Protein AF-A2ZED2-F1 (afdb_monomer)

Nearest PDB structures (foldseek):
  8wed-assembly2_E  TM=9.348E-01  e=1.170E-14  Arabidopsis thaliana
  7ogz-assembly2_DDD  TM=9.127E-01  e=2.670E-11  Arabidopsis thaliana
  5xkj-assembly2_B  TM=9.583E-01  e=1.597E-10  Arabidopsis thaliana
  5gr9-assembly1_B  TM=5.511E-01  e=3.562E-11  Arabidopsis thaliana
  7odv-assembly1_AAA  TM=4.996E-01  e=1.268E-10  Arabidopsis thaliana

Structure (mmCIF, N/CA/C/O backbone):
data_AF-A2ZED2-F1
#
_entry.id   AF-A2ZED2-F1
#
loop_
_atom_site.group_PDB
_atom_site.id
_atom_site.type_symbol
_atom_site.label_atom_id
_atom_site.label_alt_id
_atom_site.label_comp_id
_atom_site.label_asym_id
_atom_site.label_entity_id
_atom_site.label_seq_id
_atom_site.pdbx_PDB_ins_code
_atom_site.Cartn_x
_atom_site.Cartn_y
_atom_site.Cartn_z
_atom_site.occupancy
_atom_site.B_iso_or_equiv
_atom_site.auth_seq_id
_atom_site.auth_comp_id
_atom_site.auth_asym_id
_atom_site.auth_atom_id
_atom_site.pdbx_PDB_model_num
ATOM 1 N N . MET A 1 1 ? -34.811 -1.053 4.653 1.00 33.69 1 MET A N 1
ATOM 2 C CA . MET A 1 1 ? -33.973 -1.548 3.542 1.00 33.69 1 MET A CA 1
ATOM 3 C C . MET A 1 1 ? -32.536 -1.244 3.916 1.00 33.69 1 MET A C 1
ATOM 5 O O . MET A 1 1 ? -32.144 -0.084 3.921 1.00 33.69 1 MET A O 1
ATOM 9 N N . GLU A 1 2 ? -31.834 -2.260 4.407 1.00 35.09 2 GLU A N 1
ATOM 10 C CA . GLU A 1 2 ? -30.485 -2.168 4.969 1.00 35.09 2 GLU A CA 1
ATOM 11 C C . GLU A 1 2 ? -29.471 -1.911 3.853 1.00 35.09 2 GLU A C 1
ATOM 13 O O . GLU A 1 2 ? -29.295 -2.730 2.955 1.00 35.09 2 GLU A O 1
ATOM 18 N N . TYR A 1 3 ? -28.806 -0.756 3.886 1.00 37.03 3 TYR A N 1
ATOM 19 C CA . TYR A 1 3 ? -27.626 -0.537 3.058 1.00 37.03 3 TYR A CA 1
ATOM 20 C C . TYR A 1 3 ? -26.530 -1.493 3.530 1.00 37.03 3 TYR A C 1
ATOM 22 O O . TYR A 1 3 ? -26.221 -1.527 4.721 1.00 37.03 3 TYR A O 1
ATOM 30 N N . HIS A 1 4 ? -25.930 -2.239 2.601 1.00 41.72 4 HIS A N 1
ATOM 31 C CA . HIS A 1 4 ? -24.721 -3.035 2.807 1.00 41.72 4 HIS A CA 1
ATOM 32 C C . HIS A 1 4 ? -23.567 -2.153 3.309 1.00 41.72 4 HIS A C 1
ATOM 34 O O . HIS A 1 4 ? -22.702 -1.730 2.546 1.00 41.72 4 HIS A O 1
ATOM 40 N N . ASN A 1 5 ? -23.547 -1.857 4.605 1.00 47.41 5 ASN A N 1
ATOM 41 C CA . ASN A 1 5 ? -22.417 -1.241 5.271 1.00 47.41 5 ASN A CA 1
ATOM 42 C C . ASN A 1 5 ? -21.521 -2.386 5.746 1.00 47.41 5 ASN A C 1
ATOM 44 O O . ASN A 1 5 ? -21.547 -2.793 6.905 1.00 47.41 5 ASN A O 1
ATOM 48 N N . THR A 1 6 ? -20.771 -2.978 4.816 1.00 59.22 6 THR A N 1
ATOM 49 C CA . THR A 1 6 ? -19.606 -3.793 5.164 1.00 59.22 6 THR A CA 1
ATOM 50 C C . THR A 1 6 ? -18.586 -2.851 5.793 1.00 59.22 6 THR A C 1
ATOM 52 O O . THR A 1 6 ? -17.751 -2.285 5.091 1.00 59.22 6 THR A O 1
ATOM 55 N N . THR A 1 7 ? -18.744 -2.606 7.095 1.00 84.06 7 THR A N 1
ATOM 56 C CA . THR A 1 7 ? -17.931 -1.691 7.899 1.00 84.06 7 THR A CA 1
ATOM 57 C C . THR A 1 7 ? -16.449 -1.924 7.623 1.00 84.06 7 THR A C 1
ATOM 59 O O . THR A 1 7 ? -16.027 -3.080 7.544 1.00 84.06 7 THR A O 1
ATOM 62 N N . ASP A 1 8 ? -15.654 -0.853 7.525 1.00 94.19 8 ASP A N 1
ATOM 63 C CA . ASP A 1 8 ? -14.194 -0.960 7.396 1.00 94.19 8 ASP A CA 1
ATOM 64 C C . ASP A 1 8 ? -13.596 -1.832 8.531 1.00 94.19 8 ASP A C 1
ATOM 66 O O . ASP A 1 8 ? -12.634 -2.554 8.301 1.00 94.19 8 ASP A O 1
ATOM 70 N N . GLU A 1 9 ? -14.246 -1.896 9.702 1.00 94.56 9 GLU A N 1
ATOM 71 C CA . GLU A 1 9 ? -13.999 -2.881 10.771 1.00 94.56 9 GLU A CA 1
ATOM 72 C C . GLU A 1 9 ? -13.925 -4.333 10.265 1.00 94.56 9 GLU A C 1
ATOM 74 O O . GLU A 1 9 ? -12.952 -5.034 10.528 1.00 94.56 9 GLU A O 1
ATOM 79 N N . ASN A 1 10 ? -14.936 -4.804 9.525 1.00 94.00 10 ASN A N 1
ATOM 80 C CA . ASN A 1 10 ? -14.978 -6.183 9.035 1.00 94.00 10 ASN A CA 1
ATOM 81 C C . ASN A 1 10 ? -13.849 -6.447 8.035 1.00 94.00 10 ASN A C 1
ATOM 83 O O . ASN A 1 10 ? -13.313 -7.551 7.989 1.00 94.00 10 ASN A O 1
ATOM 87 N N . ILE A 1 11 ? -13.479 -5.433 7.249 1.00 95.00 11 ILE A N 1
ATOM 88 C CA . ILE A 1 11 ? -12.373 -5.521 6.294 1.00 95.00 11 ILE A CA 1
ATOM 89 C C . ILE A 1 11 ? -11.042 -5.631 7.043 1.00 95.00 11 ILE A C 1
ATOM 91 O O . ILE A 1 11 ? -10.241 -6.507 6.726 1.00 95.00 11 ILE A O 1
ATOM 95 N N . LEU A 1 12 ? -10.833 -4.804 8.067 1.00 95.88 12 LEU A N 1
ATOM 96 C CA . LEU A 1 12 ? -9.649 -4.846 8.927 1.00 95.88 12 LEU A CA 1
ATOM 97 C C . LEU A 1 12 ? -9.534 -6.185 9.674 1.00 95.88 12 LEU A C 1
ATOM 99 O O . LEU A 1 12 ? -8.457 -6.777 9.723 1.00 95.88 12 LEU A O 1
ATOM 103 N N . LEU A 1 13 ? -10.641 -6.715 10.201 1.00 95.06 13 LEU A N 1
ATOM 104 C CA . LEU A 1 13 ? -10.662 -8.030 10.850 1.00 95.06 13 LEU A CA 1
ATOM 105 C C . LEU A 1 13 ? -10.403 -9.173 9.859 1.00 95.06 13 LEU A C 1
ATOM 107 O O . LEU A 1 13 ? -9.690 -10.114 10.200 1.00 95.06 13 LEU A O 1
ATOM 111 N N . ALA A 1 14 ? -10.932 -9.089 8.634 1.00 94.25 14 ALA A N 1
ATOM 112 C CA . ALA A 1 14 ? -10.639 -10.057 7.577 1.00 94.25 14 ALA A CA 1
ATOM 113 C C . ALA A 1 14 ? -9.167 -9.997 7.144 1.00 94.25 14 ALA A C 1
ATOM 115 O O . ALA A 1 14 ? -8.559 -11.039 6.918 1.00 94.25 14 ALA A O 1
ATOM 116 N N . PHE A 1 15 ? -8.589 -8.795 7.065 1.00 94.88 15 PHE A N 1
ATOM 117 C CA . PHE A 1 15 ? -7.162 -8.611 6.814 1.00 94.88 15 PHE A CA 1
ATOM 118 C C . PHE A 1 15 ? -6.320 -9.275 7.906 1.00 94.88 15 PHE A C 1
ATOM 120 O O . PHE A 1 15 ? -5.489 -10.124 7.596 1.00 94.88 15 PHE A O 1
ATOM 127 N N . LYS A 1 16 ? -6.610 -8.974 9.178 1.00 95.06 16 LYS A N 1
ATOM 128 C CA . LYS A 1 16 ? -5.964 -9.600 10.340 1.00 95.06 16 LYS A CA 1
ATOM 129 C C . LYS A 1 16 ? -6.054 -11.128 10.300 1.00 95.06 16 LYS A C 1
ATOM 131 O O . LYS A 1 16 ? -5.062 -11.801 10.553 1.00 95.06 16 LYS A O 1
ATOM 136 N N . ALA A 1 17 ? -7.225 -11.675 9.977 1.00 93.62 17 ALA A N 1
ATOM 137 C CA . ALA A 1 17 ? -7.454 -13.118 9.951 1.00 93.62 17 ALA A CA 1
ATOM 138 C C . ALA A 1 17 ? -6.661 -13.858 8.861 1.00 93.62 17 ALA A C 1
ATOM 140 O O . ALA A 1 17 ? -6.460 -15.062 8.989 1.00 93.62 17 ALA A O 1
ATOM 141 N N . GLY A 1 18 ? -6.225 -13.169 7.802 1.00 91.44 18 GLY A N 1
ATOM 142 C CA . GLY A 1 18 ? -5.414 -13.773 6.742 1.00 91.44 18 GLY A CA 1
ATOM 143 C C . GLY A 1 18 ? -3.904 -13.720 6.969 1.00 91.44 18 GLY A C 1
ATOM 144 O O . GLY A 1 18 ? -3.164 -14.275 6.161 1.00 91.44 18 GLY A O 1
ATOM 145 N N . LEU A 1 19 ? -3.442 -13.070 8.038 1.00 94.25 19 LEU A N 1
ATOM 146 C CA . LEU A 1 19 ? -2.033 -13.080 8.427 1.00 94.25 19 LEU A CA 1
ATOM 147 C C . LEU A 1 19 ? -1.705 -14.381 9.165 1.00 94.25 19 LEU A C 1
ATOM 149 O O . LEU A 1 19 ? -2.459 -14.812 10.041 1.00 94.25 19 LEU A O 1
ATOM 153 N N . SER A 1 20 ? -0.566 -14.987 8.836 1.00 91.88 20 SER A N 1
ATOM 154 C CA . SER A 1 20 ? -0.069 -16.197 9.502 1.00 91.88 20 SER A CA 1
ATOM 155 C C . SER A 1 20 ? 0.585 -15.882 10.848 1.00 91.88 20 SER A C 1
ATOM 157 O O . SER A 1 20 ? 0.474 -16.677 11.779 1.00 91.88 20 SER A O 1
ATOM 159 N N . ASN A 1 21 ? 1.205 -14.705 10.974 1.00 87.62 21 ASN A N 1
ATOM 160 C CA . ASN A 1 21 ? 1.647 -14.149 12.246 1.00 87.62 21 ASN A CA 1
ATOM 161 C C . ASN A 1 21 ? 1.014 -12.773 12.456 1.00 87.62 21 ASN A C 1
ATOM 163 O O . ASN A 1 21 ? 1.164 -11.872 11.626 1.00 87.62 21 ASN A O 1
ATOM 167 N N . GLN A 1 22 ? 0.318 -12.626 13.578 1.00 86.00 22 GLN A N 1
ATOM 168 C CA . GLN A 1 22 ? -0.274 -11.369 14.013 1.00 86.00 22 GLN A CA 1
ATOM 169 C C . GLN A 1 22 ? 0.600 -10.815 15.139 1.00 86.00 22 GLN A C 1
ATOM 171 O O . GLN A 1 22 ? 0.796 -11.494 16.142 1.00 86.00 22 GLN A O 1
ATOM 176 N N . SER A 1 23 ? 1.100 -9.586 14.997 1.00 82.19 23 SER A N 1
ATOM 177 C CA . SER A 1 23 ? 1.784 -8.906 16.103 1.00 82.19 23 SER A CA 1
ATOM 178 C C . SER A 1 23 ? 0.814 -8.533 17.218 1.00 82.19 23 SER A C 1
ATOM 180 O O . SER A 1 23 ? -0.393 -8.362 16.995 1.00 82.19 23 SER A O 1
ATOM 182 N N . ASP A 1 24 ? 1.366 -8.347 18.417 1.00 83.56 24 ASP A N 1
ATOM 183 C CA . ASP A 1 24 ? 0.668 -7.815 19.585 1.00 83.56 24 ASP A CA 1
ATOM 184 C C . ASP A 1 24 ? -0.082 -6.513 19.274 1.00 83.56 24 ASP A C 1
ATOM 186 O O . ASP A 1 24 ? -1.137 -6.261 19.862 1.00 83.56 24 ASP A O 1
ATOM 190 N N . VAL A 1 25 ? 0.372 -5.723 18.295 1.00 87.06 25 VAL A N 1
ATOM 191 C CA . VAL A 1 25 ? -0.320 -4.510 17.832 1.00 87.06 25 VAL A CA 1
ATOM 192 C C . VAL A 1 25 ? -1.762 -4.798 17.393 1.00 87.06 25 VAL A C 1
ATOM 194 O O . VAL A 1 25 ? -2.694 -4.061 17.736 1.00 87.06 25 VAL A O 1
ATOM 197 N N . LEU A 1 26 ? -1.977 -5.934 16.719 1.00 92.75 26 LEU A N 1
ATOM 198 C CA . LEU A 1 26 ? -3.278 -6.360 16.211 1.00 92.75 26 LEU A CA 1
ATOM 199 C C . LEU A 1 26 ? -4.133 -7.022 17.296 1.00 92.75 26 LEU A C 1
ATOM 201 O O . LEU A 1 26 ? -5.327 -7.235 17.078 1.00 92.75 26 LEU A O 1
ATOM 205 N N . SER A 1 27 ? -3.592 -7.339 18.476 1.00 91.38 27 SER A N 1
ATOM 206 C CA . SER A 1 27 ? -4.351 -7.971 19.573 1.00 91.38 27 SER A CA 1
ATOM 207 C C . SER A 1 27 ? -5.538 -7.115 20.045 1.00 91.38 27 SER A C 1
ATOM 209 O O . SER A 1 27 ? -6.583 -7.640 20.446 1.00 91.38 27 SER A O 1
ATOM 211 N N . SER A 1 28 ? -5.399 -5.792 19.928 1.00 91.56 28 SER A N 1
ATOM 212 C CA . SER A 1 28 ? -6.416 -4.791 20.261 1.00 91.56 28 SER A CA 1
ATOM 213 C C . SER A 1 28 ? -7.564 -4.722 19.247 1.00 91.56 28 SER A C 1
ATOM 215 O O . SER A 1 28 ? -8.651 -4.255 19.588 1.00 91.56 28 SER A O 1
ATOM 217 N N . TRP A 1 29 ? -7.366 -5.242 18.032 1.00 94.94 29 TRP A N 1
ATOM 218 C CA . TRP A 1 29 ? -8.377 -5.244 16.978 1.00 94.94 29 TRP A CA 1
ATOM 219 C C . TRP A 1 29 ? -9.450 -6.286 17.288 1.00 94.94 29 TRP A C 1
ATOM 221 O O . TRP A 1 29 ? -9.283 -7.486 17.016 1.00 94.94 29 TRP A O 1
ATOM 231 N N . LYS A 1 30 ? -10.542 -5.828 17.902 1.00 92.31 30 LYS A N 1
ATOM 232 C CA . LYS A 1 30 ? -11.639 -6.665 18.396 1.00 92.31 30 LYS A CA 1
ATOM 233 C C . LYS A 1 30 ? -12.976 -6.131 17.914 1.00 92.31 30 LYS A C 1
ATOM 235 O O . LYS A 1 30 ? -13.270 -4.948 18.069 1.00 92.31 30 LYS A O 1
ATOM 240 N N . LYS A 1 31 ? -13.806 -7.033 17.395 1.00 92.12 31 LYS A N 1
ATOM 241 C CA . LYS A 1 31 ? -15.155 -6.708 16.932 1.00 92.12 31 LYS A CA 1
ATOM 242 C C . LYS A 1 31 ? -15.964 -5.990 18.019 1.00 92.12 31 LYS A C 1
ATOM 244 O O . LYS A 1 31 ? -15.945 -6.412 19.174 1.00 92.12 31 LYS A O 1
ATOM 249 N N . GLY A 1 32 ? -16.693 -4.946 17.637 1.00 87.31 32 GLY A N 1
ATOM 250 C CA . GLY A 1 32 ? -17.536 -4.146 18.527 1.00 87.31 32 GLY A CA 1
ATOM 251 C C . GLY A 1 32 ? -16.795 -3.039 19.282 1.00 87.31 32 GLY A C 1
ATOM 252 O O . GLY A 1 32 ? -17.406 -2.381 20.121 1.00 87.31 32 GLY A O 1
ATOM 253 N N . THR A 1 33 ? -15.508 -2.818 18.999 1.00 90.75 33 THR A N 1
ATOM 254 C CA . THR A 1 33 ? -14.749 -1.667 19.516 1.00 90.75 33 THR A CA 1
ATOM 255 C C . THR A 1 33 ? -14.587 -0.602 18.433 1.00 90.75 33 THR A C 1
ATOM 257 O O . THR A 1 33 ? -14.715 -0.894 17.245 1.00 90.75 33 THR A O 1
ATOM 260 N N . ASP A 1 34 ? -14.329 0.648 18.828 1.00 91.94 34 ASP A N 1
ATOM 261 C CA . ASP A 1 34 ? -14.086 1.718 17.858 1.00 91.94 34 ASP A CA 1
ATOM 262 C C . ASP A 1 34 ? -12.761 1.472 17.124 1.00 91.94 34 ASP A C 1
ATOM 264 O O . ASP A 1 34 ? -11.678 1.749 17.643 1.00 91.94 34 ASP A O 1
ATOM 268 N N . PHE A 1 35 ? -12.853 0.958 15.897 1.00 93.94 35 PHE A N 1
ATOM 269 C CA . PHE A 1 35 ? -11.690 0.662 15.065 1.00 93.94 35 PHE A CA 1
ATOM 270 C C . PHE A 1 35 ? -10.898 1.909 14.664 1.00 93.94 35 PHE A C 1
ATOM 272 O O . PHE A 1 35 ? -9.748 1.789 14.255 1.00 93.94 35 PHE A O 1
ATOM 279 N N . CYS A 1 36 ? -11.459 3.112 14.815 1.00 94.31 36 CYS A N 1
ATOM 280 C CA . CYS A 1 36 ? -10.714 4.353 14.627 1.00 94.31 36 CYS A CA 1
ATOM 281 C C . CYS A 1 36 ? -9.732 4.644 15.774 1.00 94.31 36 CYS A C 1
ATOM 283 O O . CYS A 1 36 ? -8.918 5.554 15.642 1.00 94.31 36 CYS A O 1
ATOM 285 N N . GLN A 1 37 ? -9.807 3.890 16.878 1.00 93.62 37 GLN A N 1
ATOM 286 C CA . GLN A 1 37 ? -8.839 3.908 17.981 1.00 93.62 37 GLN A CA 1
ATOM 287 C C . GLN A 1 37 ? -7.835 2.754 17.904 1.00 93.62 37 GLN A C 1
ATOM 289 O O . GLN A 1 37 ? -6.972 2.628 18.773 1.00 93.62 37 GLN A O 1
ATOM 294 N N . TRP A 1 38 ? -7.954 1.871 16.910 1.00 96.00 38 TRP A N 1
ATOM 295 C CA . TRP A 1 38 ? -7.023 0.763 16.776 1.00 96.00 38 TRP A CA 1
ATOM 296 C C . TRP A 1 38 ? -5.631 1.271 16.384 1.00 96.00 38 TRP A C 1
ATOM 298 O O . TRP A 1 38 ? -5.520 2.133 15.507 1.00 96.00 38 TRP A O 1
ATOM 308 N N . PRO A 1 39 ? -4.557 0.727 16.986 1.00 96.56 39 PRO A N 1
ATOM 309 C CA . PRO A 1 39 ? -3.195 1.025 16.577 1.00 96.56 39 PRO A CA 1
ATOM 310 C C . PRO A 1 39 ? -3.030 0.840 15.069 1.00 96.56 39 PRO A C 1
ATOM 312 O O . PRO A 1 39 ? -3.491 -0.152 14.496 1.00 96.56 39 PRO A O 1
ATOM 315 N N . GLY A 1 40 ? -2.411 1.835 14.436 1.00 96.75 40 GLY A N 1
ATOM 316 C CA . GLY A 1 40 ? -2.184 1.858 12.996 1.00 96.75 40 GLY A CA 1
ATOM 317 C C . GLY A 1 40 ? -3.364 2.327 12.142 1.00 96.75 40 GLY A C 1
ATOM 318 O O . GLY A 1 40 ? -3.184 2.526 10.943 1.00 96.75 40 GLY A O 1
ATOM 319 N N . VAL A 1 41 ? -4.555 2.555 12.706 1.00 97.38 41 VAL A N 1
ATOM 320 C CA . VAL A 1 41 ? -5.747 2.965 11.946 1.00 97.38 41 VAL A CA 1
ATOM 321 C C . VAL A 1 41 ? -6.050 4.446 12.170 1.00 97.38 41 VAL A C 1
ATOM 323 O O . VAL A 1 41 ? -6.220 4.884 13.302 1.00 97.38 41 VAL A O 1
ATOM 326 N N . LEU A 1 42 ? -6.193 5.226 11.090 1.00 97.44 42 LEU A N 1
ATOM 327 C CA . LEU A 1 42 ? -6.750 6.586 11.162 1.00 97.44 42 LEU A CA 1
ATOM 328 C C . LEU A 1 42 ? -7.975 6.736 10.267 1.00 97.44 42 LEU A C 1
ATOM 330 O O . LEU A 1 42 ? -7.923 6.519 9.049 1.00 97.44 42 LEU A O 1
ATOM 334 N N . CYS A 1 43 ? -9.070 7.195 10.865 1.00 96.06 43 CYS A N 1
ATOM 335 C CA . CYS A 1 43 ? -10.329 7.443 10.177 1.00 96.06 43 CYS A CA 1
ATOM 336 C C . CYS A 1 43 ? -10.483 8.887 9.680 1.00 96.06 43 CYS A C 1
ATOM 338 O O . CYS A 1 43 ? -9.885 9.832 10.195 1.00 96.06 43 CYS A O 1
ATOM 340 N N . SER A 1 44 ? -11.347 9.077 8.685 1.00 94.25 44 SER A N 1
ATOM 341 C CA . SER A 1 44 ? -11.688 10.395 8.159 1.00 94.25 44 SER A CA 1
ATO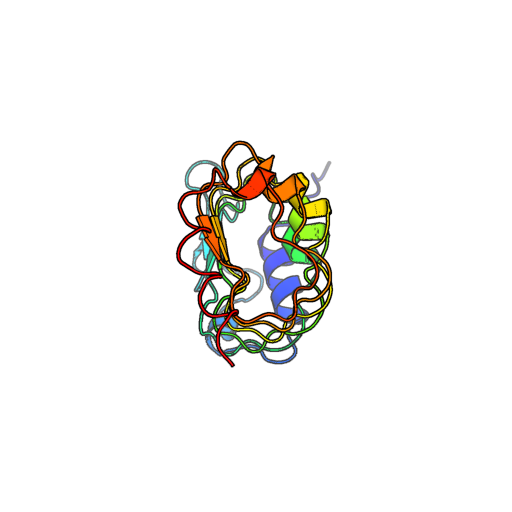M 342 C C . SER A 1 44 ? -12.477 11.230 9.171 1.00 94.25 44 SER A C 1
ATOM 344 O O . SER A 1 44 ? -13.517 10.805 9.668 1.00 94.25 44 SER A O 1
ATOM 346 N N . LEU A 1 45 ? -12.060 12.485 9.358 1.00 89.12 45 LEU A N 1
ATOM 347 C CA . LEU A 1 45 ? -12.824 13.487 10.115 1.00 89.12 45 LEU A CA 1
ATOM 348 C C . LEU A 1 45 ? -14.124 13.911 9.407 1.00 89.12 45 LEU A C 1
ATOM 350 O O . LEU A 1 45 ? -15.073 14.340 10.056 1.00 89.12 45 LEU A O 1
ATOM 354 N N . LYS A 1 46 ? -14.167 13.813 8.070 1.00 89.75 46 LYS A N 1
ATOM 355 C CA . LYS A 1 46 ? -15.320 14.224 7.246 1.00 89.75 46 LYS A CA 1
ATOM 356 C C . LYS A 1 46 ? -16.292 13.075 6.989 1.00 89.75 46 LYS A C 1
ATOM 358 O O . LYS A 1 46 ? -17.497 13.290 6.928 1.00 89.75 46 LYS A O 1
ATOM 363 N N . HIS A 1 47 ? -15.768 11.861 6.834 1.00 86.94 47 HIS A N 1
ATOM 364 C CA . HIS A 1 47 ? -16.550 10.657 6.568 1.00 86.94 47 HIS A CA 1
ATOM 365 C C . HIS A 1 47 ? -16.391 9.694 7.742 1.00 86.94 47 HIS A C 1
ATOM 367 O O . HIS A 1 47 ? -15.472 8.877 7.758 1.00 86.94 47 HIS A O 1
ATOM 373 N N . LYS A 1 48 ? -17.268 9.828 8.745 1.00 83.44 48 LYS A N 1
ATOM 374 C CA . LYS A 1 48 ? -17.213 9.011 9.964 1.00 83.44 48 LYS A CA 1
ATOM 375 C C . LYS A 1 48 ? -17.083 7.524 9.620 1.00 83.44 48 LYS A C 1
ATOM 377 O O . LYS A 1 48 ? -17.744 7.044 8.701 1.00 83.44 48 LYS A O 1
ATOM 382 N N . HIS A 1 49 ? -16.232 6.825 10.370 1.00 87.31 49 HIS A N 1
ATOM 383 C CA . HIS A 1 49 ? -15.985 5.386 10.227 1.00 87.31 49 HIS A CA 1
ATOM 384 C C . HIS A 1 49 ? -15.464 4.964 8.840 1.00 87.31 49 HIS A C 1
ATOM 386 O O . HIS A 1 49 ? -15.726 3.849 8.397 1.00 87.31 49 HIS A O 1
ATOM 392 N N . ARG A 1 50 ? -14.734 5.844 8.140 1.00 95.12 50 ARG A N 1
ATOM 393 C CA . ARG A 1 50 ? -13.963 5.470 6.948 1.00 95.12 50 ARG A CA 1
ATOM 394 C C . ARG A 1 50 ? -12.469 5.528 7.221 1.00 95.12 50 ARG A C 1
ATOM 396 O O . ARG A 1 50 ? -11.969 6.597 7.565 1.00 95.12 50 ARG A O 1
ATOM 403 N N . VAL A 1 51 ? -11.761 4.422 7.027 1.00 97.38 51 VAL A N 1
ATOM 404 C CA . VAL A 1 51 ? -10.305 4.334 7.177 1.00 97.38 51 VAL A CA 1
ATOM 405 C C . VAL A 1 51 ? -9.633 5.111 6.051 1.00 97.38 51 VAL A C 1
ATOM 407 O O . VAL A 1 51 ? -9.959 4.963 4.875 1.00 97.38 51 VAL A O 1
ATOM 410 N N . THR A 1 52 ? -8.690 5.967 6.428 1.00 98.19 52 THR A N 1
ATOM 411 C CA . THR A 1 52 ? -7.904 6.803 5.510 1.00 98.19 52 THR A CA 1
ATOM 412 C C . THR A 1 52 ? -6.413 6.525 5.592 1.00 98.19 52 THR A C 1
ATOM 414 O O . THR A 1 52 ? -5.712 6.744 4.606 1.00 98.19 52 THR A O 1
ATOM 417 N N . VAL A 1 53 ? -5.935 6.006 6.720 1.00 98.62 53 VAL A N 1
ATOM 418 C CA . VAL A 1 53 ? -4.560 5.538 6.890 1.00 98.62 53 VAL A CA 1
ATOM 419 C C . VAL A 1 53 ? -4.605 4.178 7.557 1.00 98.62 53 VAL A C 1
ATOM 421 O O . VAL A 1 53 ? -5.314 4.009 8.551 1.00 98.62 53 VAL A O 1
ATOM 424 N N . LEU A 1 54 ? -3.841 3.247 7.001 1.00 98.50 54 LEU A N 1
ATOM 425 C CA . LEU A 1 54 ? -3.444 2.022 7.664 1.00 98.50 54 LEU A CA 1
ATOM 426 C C . LEU A 1 54 ? -1.916 1.987 7.680 1.00 98.50 54 LEU A C 1
ATOM 428 O O . LEU A 1 54 ? -1.299 1.879 6.623 1.00 98.50 54 LEU A O 1
ATOM 432 N N . ASN A 1 55 ? -1.332 2.120 8.865 1.00 98.50 55 ASN A N 1
ATOM 433 C CA . ASN A 1 55 ? 0.101 2.028 9.099 1.00 98.50 55 ASN A CA 1
ATOM 434 C C . ASN A 1 55 ? 0.370 0.888 10.078 1.00 98.50 55 ASN A C 1
ATOM 436 O O . ASN A 1 55 ? 0.065 1.000 11.262 1.00 98.50 55 ASN A O 1
ATOM 440 N N . LEU A 1 56 ? 0.923 -0.199 9.560 1.00 97.75 56 LEU A N 1
ATOM 441 C CA . LEU A 1 56 ? 1.355 -1.369 10.316 1.00 97.75 56 LEU A CA 1
ATOM 442 C C . LEU A 1 56 ? 2.823 -1.672 9.997 1.00 97.75 56 LEU A C 1
ATOM 444 O O . LEU A 1 56 ? 3.205 -2.828 9.820 1.00 97.75 56 LEU A O 1
ATOM 448 N N . SER A 1 57 ? 3.628 -0.626 9.817 1.00 98.19 57 SER A N 1
ATOM 449 C CA . SER A 1 57 ? 5.044 -0.776 9.499 1.00 98.19 57 SER A CA 1
ATOM 450 C C . SER A 1 57 ? 5.844 -1.305 10.686 1.00 98.19 57 SER A C 1
ATOM 452 O O . SER A 1 57 ? 5.631 -0.898 11.822 1.00 98.19 57 SER A O 1
ATOM 454 N N . SER A 1 58 ? 6.819 -2.173 10.413 1.00 96.94 58 SER A N 1
ATOM 455 C CA . SER A 1 58 ? 7.722 -2.749 11.423 1.00 96.94 58 SER A CA 1
ATOM 456 C C . SER A 1 58 ? 7.015 -3.515 12.546 1.00 96.94 58 SER A C 1
ATOM 458 O O . SER A 1 58 ? 7.501 -3.578 13.671 1.00 96.94 58 SER A O 1
ATOM 460 N N . GLU A 1 59 ? 5.889 -4.148 12.223 1.00 96.56 59 GLU A N 1
ATOM 461 C CA . GLU A 1 59 ? 5.058 -4.888 13.171 1.00 96.56 59 GLU A CA 1
ATOM 462 C C . GLU A 1 59 ? 5.301 -6.401 13.108 1.00 96.56 59 GLU A C 1
ATOM 464 O O . GLU A 1 59 ? 4.500 -7.170 13.615 1.00 96.56 59 GLU A O 1
ATOM 469 N N . SER A 1 60 ? 6.387 -6.876 12.485 1.00 95.69 60 SER A N 1
ATOM 470 C CA . SER A 1 60 ? 6.710 -8.317 12.376 1.00 95.69 60 SER A CA 1
ATOM 471 C C . SER A 1 60 ? 5.553 -9.194 11.850 1.00 95.69 60 SER A C 1
ATOM 473 O O . SER A 1 60 ? 5.439 -10.374 12.199 1.00 95.69 60 SER A O 1
ATOM 475 N N . LEU A 1 61 ? 4.659 -8.623 11.035 1.00 96.62 61 LEU A N 1
ATOM 476 C CA . LEU A 1 61 ? 3.517 -9.336 10.458 1.00 96.62 61 LEU A CA 1
ATOM 477 C C . LEU A 1 61 ? 4.007 -10.357 9.434 1.00 96.62 61 LEU A C 1
ATOM 479 O O . LEU A 1 61 ? 4.901 -10.046 8.653 1.00 96.62 61 LEU A O 1
ATOM 483 N N . ALA A 1 62 ? 3.401 -11.542 9.389 1.00 97.00 62 ALA A N 1
ATOM 484 C CA . ALA A 1 62 ? 3.748 -12.562 8.398 1.00 97.00 62 ALA A CA 1
ATOM 485 C C . ALA A 1 62 ? 2.519 -13.111 7.669 1.00 97.00 62 ALA A C 1
ATOM 487 O O . ALA A 1 62 ? 1.390 -13.020 8.162 1.00 97.00 62 ALA A O 1
ATOM 488 N N . GLY A 1 63 ? 2.764 -13.715 6.508 1.00 96.50 63 GLY A N 1
ATOM 489 C CA . GLY A 1 63 ? 1.745 -14.225 5.593 1.00 96.50 63 GLY A CA 1
ATOM 490 C C . GLY A 1 63 ? 1.419 -13.226 4.488 1.00 96.50 63 GLY A C 1
ATOM 491 O O . GLY A 1 63 ? 2.157 -12.271 4.251 1.00 96.50 63 GLY A O 1
ATOM 492 N N . THR A 1 64 ? 0.291 -13.430 3.814 1.00 97.06 64 THR A N 1
ATOM 493 C CA . THR A 1 64 ? -0.011 -12.700 2.577 1.00 97.06 64 THR A CA 1
ATOM 494 C C . THR A 1 64 ? -0.838 -11.440 2.804 1.00 97.06 64 THR A C 1
ATOM 496 O O . THR A 1 64 ? -1.719 -11.400 3.669 1.00 97.06 64 THR A O 1
ATOM 499 N N . ILE A 1 65 ? -0.658 -10.438 1.941 1.00 97.75 65 ILE A N 1
ATOM 500 C CA . ILE A 1 65 ? -1.573 -9.293 1.863 1.00 97.75 65 ILE A CA 1
ATOM 501 C C . ILE A 1 65 ? -2.903 -9.775 1.271 1.00 97.75 65 ILE A C 1
ATOM 503 O O . ILE A 1 65 ? -3.021 -10.038 0.075 1.00 97.75 65 ILE A O 1
ATOM 507 N N . THR A 1 66 ? -3.933 -9.888 2.107 1.00 95.50 66 THR A N 1
ATOM 508 C CA . THR A 1 66 ? -5.234 -10.392 1.651 1.00 95.50 66 THR A CA 1
ATOM 509 C C . THR A 1 66 ? -5.937 -9.436 0.676 1.00 95.50 66 THR A C 1
ATOM 511 O O . THR A 1 66 ? -5.907 -8.214 0.860 1.00 95.50 66 THR A O 1
ATOM 514 N N . PRO A 1 67 ? -6.689 -9.954 -0.319 1.00 95.75 67 PRO A N 1
ATOM 515 C CA . PRO A 1 67 ? -7.415 -9.113 -1.270 1.00 95.75 67 PRO A CA 1
ATOM 516 C C . PRO A 1 67 ? -8.477 -8.192 -0.650 1.00 95.75 67 PRO A C 1
ATOM 518 O O . PRO A 1 67 ? -8.892 -7.226 -1.296 1.00 95.75 67 PRO A O 1
ATOM 521 N N . SER A 1 68 ? -8.925 -8.458 0.582 1.00 94.50 68 SER A N 1
ATOM 522 C CA . SER A 1 68 ? -9.922 -7.642 1.287 1.00 94.50 68 SER A CA 1
ATOM 523 C C . SER A 1 68 ? -9.457 -6.199 1.499 1.00 94.50 68 SER A C 1
ATOM 525 O O . SER A 1 68 ? -10.303 -5.304 1.518 1.00 94.50 68 SER A O 1
ATOM 527 N N . ILE A 1 69 ? -8.142 -5.945 1.560 1.00 95.88 69 ILE A N 1
ATOM 528 C CA . ILE A 1 69 ? -7.576 -4.599 1.733 1.00 95.88 69 ILE A CA 1
ATOM 529 C C . ILE A 1 69 ? -8.066 -3.612 0.661 1.00 95.88 69 ILE A C 1
ATOM 531 O O . ILE A 1 69 ? -8.296 -2.437 0.948 1.00 95.88 69 ILE A O 1
ATOM 535 N N . GLY A 1 70 ? -8.335 -4.106 -0.554 1.00 96.56 70 GLY A N 1
ATOM 536 C CA . GLY A 1 70 ? -8.867 -3.321 -1.670 1.00 96.56 70 GLY A CA 1
ATOM 537 C C . GLY A 1 70 ? -10.276 -2.760 -1.446 1.00 96.56 70 GLY A C 1
ATOM 538 O O . GLY A 1 70 ? -10.733 -1.921 -2.221 1.00 96.56 70 GLY A O 1
ATOM 539 N N . ASN A 1 71 ? -10.975 -3.189 -0.391 1.00 96.62 71 ASN A N 1
ATOM 540 C CA . ASN A 1 71 ? -12.305 -2.688 -0.047 1.00 96.62 71 ASN A CA 1
ATOM 541 C C . ASN A 1 71 ? -12.269 -1.472 0.901 1.00 96.62 71 ASN A C 1
ATOM 543 O O . ASN A 1 71 ? -13.309 -0.841 1.106 1.00 96.62 71 ASN A O 1
ATOM 547 N N . LEU A 1 72 ? -11.098 -1.078 1.427 1.00 97.00 72 LEU A N 1
ATOM 548 C CA . LEU A 1 72 ? -10.916 0.170 2.183 1.00 97.00 72 LEU A CA 1
ATOM 549 C C . LEU A 1 72 ? -10.895 1.380 1.234 1.00 97.00 72 LEU A C 1
ATOM 551 O O . LEU A 1 72 ? -9.913 2.101 1.123 1.00 97.00 72 LEU A O 1
ATOM 555 N N . THR A 1 73 ? -11.987 1.631 0.516 1.00 95.81 73 THR A N 1
ATOM 556 C CA . THR A 1 73 ? -12.032 2.568 -0.626 1.00 95.81 73 THR A CA 1
ATOM 557 C C . THR A 1 73 ? -11.735 4.041 -0.300 1.00 95.81 73 THR A C 1
ATOM 559 O O . THR A 1 73 ? -11.584 4.852 -1.215 1.00 95.81 73 THR A O 1
ATOM 562 N N . PHE A 1 74 ? -11.637 4.405 0.982 1.00 97.31 74 PHE A N 1
ATOM 563 C CA . PHE A 1 74 ? -11.235 5.735 1.457 1.00 97.31 74 PHE A CA 1
ATOM 564 C C . PHE A 1 74 ? -9.750 5.844 1.825 1.00 97.31 74 PHE A C 1
ATOM 566 O O . PHE A 1 74 ? -9.292 6.948 2.145 1.00 97.31 74 PHE A O 1
ATOM 573 N N . LEU A 1 75 ? -9.007 4.739 1.741 1.00 98.38 75 LEU A N 1
ATOM 574 C CA . LEU A 1 75 ? -7.599 4.664 2.093 1.00 98.38 75 LEU A CA 1
ATOM 575 C C . LEU A 1 75 ? -6.772 5.597 1.206 1.00 98.38 75 LEU A C 1
ATOM 577 O O . LEU A 1 75 ? -6.892 5.604 -0.019 1.00 98.38 75 LEU A O 1
ATOM 581 N N . LYS A 1 76 ? -5.944 6.407 1.859 1.00 98.69 76 LYS A N 1
ATOM 582 C CA . LYS A 1 76 ? -4.990 7.335 1.246 1.00 98.69 76 LYS A CA 1
ATOM 583 C C . LYS A 1 76 ? -3.557 6.893 1.483 1.00 98.69 76 LYS A C 1
ATOM 585 O O . LYS A 1 76 ? -2.705 7.155 0.643 1.00 98.69 76 LYS A O 1
ATOM 590 N N . ILE A 1 77 ? -3.292 6.247 2.612 1.00 98.88 77 ILE A N 1
ATOM 591 C CA . ILE A 1 77 ? -1.965 5.763 2.976 1.00 98.88 77 ILE A CA 1
ATOM 592 C C . ILE A 1 77 ? -2.105 4.307 3.400 1.00 98.88 77 ILE A C 1
ATOM 594 O O . ILE A 1 77 ? -2.879 4.007 4.312 1.00 98.88 77 ILE A O 1
ATOM 598 N N . LEU A 1 78 ? -1.367 3.435 2.721 1.00 98.88 78 LEU A N 1
ATOM 599 C CA . LEU A 1 78 ? -1.153 2.052 3.117 1.00 98.88 78 LEU A CA 1
ATOM 600 C C . LEU A 1 78 ? 0.343 1.855 3.330 1.00 98.88 78 LEU A C 1
ATOM 602 O O . LEU A 1 78 ? 1.107 1.898 2.366 1.00 98.88 78 LEU A O 1
ATOM 606 N N . ASP A 1 79 ? 0.735 1.651 4.579 1.00 98.88 79 ASP A N 1
ATOM 607 C CA . ASP A 1 79 ? 2.111 1.357 4.961 1.00 98.88 79 ASP A CA 1
ATOM 608 C C . ASP A 1 79 ? 2.156 0.010 5.683 1.00 98.88 79 ASP A C 1
ATOM 610 O O . ASP A 1 79 ? 1.632 -0.143 6.789 1.00 98.88 79 ASP A O 1
ATOM 614 N N . LEU A 1 80 ? 2.738 -0.976 5.005 1.00 98.69 80 LEU A N 1
ATOM 615 C CA . LEU A 1 80 ? 2.993 -2.326 5.506 1.00 98.69 80 LEU A CA 1
ATOM 616 C C . LEU A 1 80 ? 4.498 -2.636 5.477 1.00 98.69 80 LEU A C 1
ATOM 618 O O . LEU A 1 80 ? 4.896 -3.805 5.435 1.00 98.69 80 LEU A O 1
ATOM 622 N N . SER A 1 81 ? 5.341 -1.605 5.440 1.00 98.88 81 SER A N 1
ATOM 623 C CA . SER A 1 81 ? 6.782 -1.757 5.267 1.00 98.88 81 SER A CA 1
ATOM 624 C C . SER A 1 81 ? 7.465 -2.409 6.473 1.00 98.88 81 SER A C 1
ATOM 626 O O . SER A 1 81 ? 6.998 -2.305 7.603 1.00 98.88 81 SER A O 1
ATOM 628 N N . GLY A 1 82 ? 8.588 -3.095 6.257 1.00 98.50 82 GLY A N 1
ATOM 629 C CA . GLY A 1 82 ? 9.381 -3.674 7.350 1.00 98.50 82 GLY A CA 1
ATOM 630 C C . GLY A 1 82 ? 8.707 -4.846 8.069 1.00 98.50 82 GLY A C 1
ATOM 631 O O . GLY A 1 82 ? 8.893 -5.007 9.271 1.00 98.50 82 GLY A O 1
ATOM 632 N N . ASN A 1 83 ? 7.914 -5.647 7.361 1.00 98.56 83 ASN A N 1
ATOM 633 C CA . ASN A 1 83 ? 7.282 -6.852 7.898 1.00 98.56 83 ASN A CA 1
ATOM 634 C C . ASN A 1 83 ? 7.882 -8.118 7.253 1.00 98.56 83 ASN A C 1
ATOM 636 O O . ASN A 1 83 ? 8.848 -8.072 6.491 1.00 98.56 83 ASN A O 1
ATOM 640 N N . ASN A 1 84 ? 7.316 -9.277 7.575 1.00 97.94 84 ASN A N 1
ATOM 641 C CA . ASN A 1 84 ? 7.638 -10.580 6.995 1.00 97.94 84 ASN A CA 1
ATOM 642 C C . ASN A 1 84 ? 6.530 -11.046 6.033 1.00 97.94 84 ASN A C 1
ATOM 644 O O . ASN A 1 84 ? 6.227 -12.239 5.970 1.00 97.94 84 ASN A O 1
ATOM 648 N N . LEU A 1 85 ? 5.885 -10.110 5.328 1.00 98.44 85 LEU A N 1
ATOM 649 C CA . LEU A 1 85 ? 4.804 -10.433 4.398 1.00 98.44 85 LEU A CA 1
ATOM 650 C C . LEU A 1 85 ? 5.358 -11.103 3.140 1.00 98.44 85 LEU A C 1
ATOM 652 O O . LEU A 1 85 ? 6.405 -10.700 2.631 1.00 98.44 85 LEU A O 1
ATOM 656 N N . ASP A 1 86 ? 4.637 -12.091 2.627 1.00 97.62 86 ASP A N 1
ATOM 657 C CA . ASP A 1 86 ? 4.974 -12.851 1.425 1.00 97.62 86 ASP A CA 1
ATOM 658 C C . ASP A 1 86 ? 3.806 -12.874 0.425 1.00 97.62 86 ASP A C 1
ATOM 660 O O . ASP A 1 86 ? 2.791 -12.184 0.585 1.00 97.62 86 ASP A O 1
ATOM 664 N N . GLY A 1 87 ? 3.971 -13.637 -0.655 1.00 98.06 87 GLY A N 1
ATOM 665 C CA . GLY A 1 87 ? 2.992 -13.701 -1.733 1.00 98.06 87 GLY A CA 1
ATOM 666 C C . GLY A 1 87 ? 3.129 -12.565 -2.746 1.00 98.06 87 GLY A C 1
ATOM 667 O O . GLY A 1 87 ? 4.064 -11.762 -2.721 1.00 98.06 87 GLY A O 1
ATOM 668 N N . GLU A 1 88 ? 2.165 -12.518 -3.660 1.00 98.56 88 GLU A N 1
ATOM 669 C CA . GLU A 1 88 ? 2.060 -11.473 -4.676 1.00 98.56 88 GLU A CA 1
ATOM 670 C C . GLU A 1 88 ? 1.331 -10.233 -4.147 1.00 98.56 88 GLU A C 1
ATOM 672 O O . GLU A 1 88 ? 0.506 -10.300 -3.231 1.00 98.56 88 GLU A O 1
ATOM 677 N N . ILE A 1 89 ? 1.580 -9.085 -4.781 1.00 98.56 89 ILE A N 1
ATOM 678 C CA . ILE A 1 89 ? 0.807 -7.865 -4.534 1.00 98.56 89 ILE A CA 1
ATOM 679 C C . ILE A 1 89 ? -0.625 -8.080 -5.065 1.00 98.56 89 ILE A C 1
ATOM 681 O O . ILE A 1 89 ? -0.805 -8.222 -6.278 1.00 98.56 89 ILE A O 1
ATOM 685 N N . PRO A 1 90 ? -1.673 -8.055 -4.219 1.00 98.00 90 PRO A N 1
ATOM 686 C CA . PRO A 1 90 ? -3.026 -8.346 -4.676 1.00 98.00 90 PRO A CA 1
ATOM 687 C C . PRO A 1 90 ? -3.544 -7.261 -5.629 1.00 98.00 90 PRO A C 1
ATOM 689 O O . PRO A 1 90 ? -3.530 -6.067 -5.314 1.00 98.00 90 PRO A O 1
ATOM 692 N N . SER A 1 91 ? -4.110 -7.684 -6.764 1.00 98.25 91 SER A N 1
ATOM 693 C CA . SER A 1 91 ? -4.740 -6.801 -7.765 1.00 98.25 91 SER A CA 1
ATOM 694 C C . SER A 1 91 ? -5.824 -5.890 -7.185 1.00 98.25 91 SER A C 1
ATOM 696 O O . SER A 1 91 ? -6.067 -4.790 -7.685 1.00 98.25 91 SER A O 1
ATOM 698 N N . SER A 1 92 ? -6.460 -6.302 -6.085 1.00 98.12 92 SER A N 1
ATOM 699 C CA . SER A 1 92 ? -7.497 -5.519 -5.418 1.00 98.12 92 SER A CA 1
ATOM 700 C C . SER A 1 92 ? -7.006 -4.174 -4.876 1.00 98.12 92 SER A C 1
ATOM 702 O O . SER A 1 92 ? -7.835 -3.276 -4.726 1.00 98.12 92 SER A O 1
ATOM 704 N N . ILE A 1 93 ? -5.697 -3.973 -4.659 1.00 98.38 93 ILE A N 1
ATOM 705 C CA . ILE A 1 93 ? -5.132 -2.654 -4.314 1.00 98.38 93 ILE A CA 1
ATOM 706 C C . ILE A 1 93 ? -5.446 -1.622 -5.407 1.00 98.38 93 ILE A C 1
ATOM 708 O O . ILE A 1 93 ? -5.682 -0.458 -5.091 1.00 98.38 93 ILE A O 1
ATOM 712 N N . GLY A 1 94 ? -5.580 -2.042 -6.670 1.00 98.00 94 GLY A N 1
ATOM 713 C CA . GLY A 1 94 ? -6.012 -1.176 -7.773 1.00 98.00 94 GLY A CA 1
ATOM 714 C C . GLY A 1 94 ? -7.408 -0.561 -7.597 1.00 98.00 94 GLY A C 1
ATOM 715 O O . GLY A 1 94 ? -7.752 0.403 -8.275 1.00 98.00 94 GLY A O 1
ATOM 716 N N . ARG A 1 95 ? -8.233 -1.065 -6.667 1.00 98.19 95 ARG A N 1
ATOM 717 C CA . ARG A 1 95 ? -9.544 -0.473 -6.331 1.00 98.19 95 ARG A CA 1
ATOM 718 C C . ARG A 1 95 ? -9.426 0.776 -5.454 1.00 98.19 95 ARG A C 1
ATOM 720 O O . ARG A 1 95 ? -10.399 1.518 -5.305 1.00 98.19 95 ARG A O 1
ATOM 727 N N . LEU A 1 96 ? -8.255 1.033 -4.872 1.00 98.25 96 LEU A N 1
ATOM 728 C CA . LEU A 1 96 ? -8.010 2.139 -3.951 1.00 98.25 96 LEU A CA 1
ATOM 729 C C . LEU A 1 96 ? -7.721 3.443 -4.713 1.00 98.25 96 LEU A C 1
ATOM 731 O O . LEU A 1 96 ? -6.645 4.022 -4.613 1.00 98.25 96 LEU A O 1
ATOM 735 N N . ALA A 1 97 ? -8.704 3.959 -5.454 1.00 97.38 97 ALA A N 1
ATOM 736 C CA . ALA A 1 97 ? -8.545 5.149 -6.306 1.00 97.38 97 ALA A CA 1
ATOM 737 C C . ALA A 1 97 ? -8.096 6.429 -5.557 1.00 97.38 97 ALA A C 1
ATOM 739 O O . ALA A 1 97 ? -7.619 7.387 -6.170 1.00 97.38 97 ALA A O 1
ATOM 740 N N . ARG A 1 98 ? -8.259 6.461 -4.226 1.00 98.38 98 ARG A N 1
ATOM 741 C CA . ARG A 1 98 ? -7.848 7.563 -3.338 1.00 98.38 98 ARG A CA 1
ATOM 742 C C . ARG A 1 98 ? -6.448 7.386 -2.748 1.00 98.38 98 ARG A C 1
ATOM 744 O O . ARG A 1 98 ? -5.999 8.294 -2.047 1.00 98.38 98 ARG A O 1
ATOM 751 N N . LEU A 1 99 ? -5.788 6.259 -3.010 1.00 98.75 99 LEU A N 1
ATOM 752 C CA . LEU A 1 99 ? -4.471 5.945 -2.474 1.00 98.75 99 LEU A CA 1
ATOM 753 C C . LEU A 1 99 ? -3.448 6.953 -2.997 1.00 98.75 99 LEU A C 1
ATOM 755 O O . LEU A 1 99 ? -3.357 7.201 -4.195 1.00 98.75 99 LEU A O 1
ATOM 759 N N . GLN A 1 100 ? -2.708 7.552 -2.074 1.00 98.75 100 GLN A N 1
ATOM 760 C CA . GLN A 1 100 ? -1.679 8.560 -2.319 1.00 98.75 100 GLN A CA 1
ATOM 761 C C . GLN A 1 100 ? -0.292 7.989 -2.045 1.00 98.75 100 GLN A C 1
ATOM 763 O O . GLN A 1 100 ? 0.642 8.292 -2.783 1.00 98.75 100 GLN A O 1
ATOM 768 N N . PHE A 1 101 ? -0.167 7.138 -1.029 1.00 98.81 101 PHE A N 1
ATOM 769 C CA . PHE A 1 101 ? 1.090 6.498 -0.668 1.00 98.81 101 PHE A CA 1
ATOM 770 C C . PHE A 1 101 ? 0.878 5.007 -0.433 1.00 98.81 101 PHE A C 1
ATOM 772 O O . PHE A 1 101 ? -0.006 4.614 0.331 1.00 98.81 101 PHE A O 1
ATOM 779 N N . LEU A 1 102 ? 1.695 4.208 -1.114 1.00 98.88 102 LEU A N 1
ATOM 780 C CA . LEU A 1 102 ? 1.789 2.766 -0.940 1.00 98.88 102 LEU A CA 1
ATOM 781 C C . LEU A 1 102 ? 3.230 2.417 -0.575 1.00 98.88 102 LEU A C 1
ATOM 783 O O . LEU A 1 102 ? 4.120 2.562 -1.416 1.00 98.88 102 LEU A O 1
ATOM 787 N N . ASP A 1 103 ? 3.451 1.950 0.649 1.00 98.88 103 ASP A N 1
ATOM 788 C CA . ASP A 1 103 ? 4.744 1.423 1.078 1.00 98.88 103 ASP A CA 1
ATOM 789 C C . ASP A 1 103 ? 4.612 -0.048 1.473 1.00 98.88 103 ASP A C 1
ATOM 791 O O . ASP A 1 103 ? 3.956 -0.401 2.452 1.00 98.88 103 ASP A O 1
ATOM 795 N N . LEU A 1 104 ? 5.222 -0.909 0.661 1.00 98.81 104 LEU A N 1
ATOM 796 C CA . LEU A 1 104 ? 5.335 -2.350 0.878 1.00 98.81 104 LEU A CA 1
ATOM 797 C C . LEU A 1 104 ? 6.809 -2.771 0.996 1.00 98.81 104 LEU A C 1
ATOM 799 O O . LEU A 1 104 ? 7.144 -3.947 0.830 1.00 98.81 104 LEU A O 1
ATOM 803 N N . SER A 1 105 ? 7.715 -1.817 1.218 1.00 98.81 105 SER A N 1
ATOM 804 C CA . SER A 1 105 ? 9.152 -2.075 1.210 1.00 98.81 105 SER A CA 1
ATOM 805 C C . SER A 1 105 ? 9.615 -2.945 2.373 1.00 98.81 105 SER A C 1
ATOM 807 O O . SER A 1 105 ? 8.980 -2.995 3.422 1.00 98.81 105 SER A O 1
ATOM 809 N N . ASN A 1 106 ? 10.760 -3.607 2.202 1.00 98.69 106 ASN A N 1
ATOM 810 C CA . ASN A 1 106 ? 11.364 -4.482 3.210 1.00 98.69 106 ASN A CA 1
ATOM 811 C C . ASN A 1 106 ? 10.385 -5.580 3.671 1.00 98.69 106 ASN A C 1
ATOM 813 O O . ASN A 1 106 ? 10.054 -5.666 4.850 1.00 98.69 106 ASN A O 1
ATOM 817 N N . ASN A 1 107 ? 9.912 -6.380 2.717 1.00 98.81 107 ASN A N 1
ATOM 818 C CA . ASN A 1 107 ? 9.101 -7.579 2.928 1.00 98.81 107 ASN A CA 1
ATOM 819 C C . ASN A 1 107 ? 9.697 -8.734 2.094 1.00 98.81 107 ASN A C 1
ATOM 821 O O . ASN A 1 107 ? 10.830 -8.653 1.618 1.00 98.81 107 ASN A O 1
ATOM 825 N N . SER A 1 108 ? 8.957 -9.829 1.938 1.00 98.62 108 SER A N 1
ATOM 826 C CA . SER A 1 108 ? 9.298 -10.981 1.092 1.00 98.62 108 SER A CA 1
ATOM 827 C C . SER A 1 108 ? 8.321 -11.153 -0.081 1.00 98.62 108 SER A C 1
ATOM 829 O O . SER A 1 108 ? 8.052 -12.276 -0.508 1.00 98.62 108 SER A O 1
ATOM 831 N N . LEU A 1 109 ? 7.775 -10.052 -0.610 1.00 98.81 109 LEU A N 1
ATOM 832 C CA . LEU A 1 109 ? 6.810 -10.084 -1.716 1.00 98.81 109 LEU A CA 1
ATOM 833 C C . LEU A 1 109 ? 7.484 -10.500 -3.027 1.00 98.81 109 LEU A C 1
ATOM 835 O O . LEU A 1 109 ? 8.613 -10.087 -3.295 1.00 98.81 109 LEU A O 1
ATOM 839 N N . TYR A 1 110 ? 6.787 -11.270 -3.859 1.00 98.69 110 TYR A N 1
ATOM 840 C CA . TYR A 1 110 ? 7.293 -11.763 -5.144 1.00 98.69 110 TYR A CA 1
ATOM 841 C C . TYR A 1 110 ? 6.275 -11.581 -6.278 1.00 98.69 110 TYR A C 1
ATOM 843 O O . TYR A 1 110 ? 5.167 -11.087 -6.068 1.00 98.69 110 TYR A O 1
ATOM 851 N N . GLY A 1 111 ? 6.670 -11.967 -7.493 1.00 98.31 111 GLY A N 1
ATOM 852 C CA . GLY A 1 111 ? 5.865 -11.794 -8.698 1.00 98.31 111 GLY A CA 1
ATOM 853 C C . GLY A 1 111 ? 5.981 -10.385 -9.274 1.00 98.31 111 GLY A C 1
ATOM 854 O O . GLY A 1 111 ? 6.850 -9.599 -8.886 1.00 98.31 111 GLY A O 1
ATOM 855 N N . ASP A 1 112 ? 5.111 -10.075 -10.227 1.00 98.06 112 ASP A N 1
ATOM 856 C CA . ASP A 1 112 ? 5.181 -8.831 -10.988 1.00 98.06 112 ASP A CA 1
ATOM 857 C C . ASP A 1 112 ? 4.392 -7.698 -10.313 1.00 98.06 112 ASP A C 1
ATOM 859 O O . ASP A 1 112 ? 3.470 -7.908 -9.519 1.00 98.06 112 ASP A O 1
ATOM 863 N N . ILE A 1 113 ? 4.702 -6.452 -10.680 1.00 98.00 113 ILE A N 1
ATOM 864 C CA . ILE A 1 113 ? 3.871 -5.307 -10.294 1.00 98.00 113 ILE A CA 1
ATOM 865 C C . ILE A 1 113 ? 2.539 -5.400 -11.051 1.00 98.00 113 ILE A C 1
ATOM 867 O O . ILE A 1 113 ? 2.477 -5.138 -12.254 1.00 98.00 113 ILE A O 1
ATOM 871 N N . THR A 1 114 ? 1.460 -5.734 -10.339 1.00 96.81 114 THR A N 1
ATOM 872 C CA . THR A 1 114 ? 0.125 -5.872 -10.937 1.00 96.81 114 THR A CA 1
ATOM 873 C C . THR A 1 114 ? -0.309 -4.622 -11.711 1.00 96.81 114 THR A C 1
ATOM 875 O O . THR A 1 114 ? -0.236 -3.490 -11.222 1.00 96.81 114 THR A O 1
ATOM 878 N N . SER A 1 115 ? -0.813 -4.831 -12.932 1.00 97.62 115 SER A N 1
ATOM 879 C CA . SER A 1 115 ? -1.269 -3.747 -13.809 1.00 97.62 115 SER A CA 1
ATOM 880 C C . SER A 1 115 ? -2.483 -2.989 -13.264 1.00 97.62 115 SER A C 1
ATOM 882 O O . SER A 1 115 ? -2.742 -1.866 -13.695 1.00 97.62 115 SER A O 1
ATOM 884 N N . ASP A 1 116 ? -3.208 -3.554 -12.294 1.00 98.31 116 ASP A N 1
ATOM 885 C CA . ASP A 1 116 ? -4.354 -2.910 -11.648 1.00 98.31 116 ASP A CA 1
ATOM 886 C C . ASP A 1 116 ? -3.967 -1.645 -10.872 1.00 98.31 116 ASP A C 1
ATOM 888 O O . ASP A 1 116 ? -4.788 -0.738 -10.723 1.00 98.31 116 ASP A O 1
ATOM 892 N N . LEU A 1 117 ? -2.703 -1.520 -10.450 1.00 98.00 117 LEU A N 1
ATOM 893 C CA . LEU A 1 117 ? -2.180 -0.310 -9.807 1.00 98.00 117 LEU A CA 1
ATOM 894 C C . LEU A 1 117 ? -2.241 0.932 -10.710 1.00 98.00 117 LEU A C 1
ATOM 896 O O . LEU A 1 117 ? -2.241 2.050 -10.193 1.00 98.00 117 LEU A O 1
ATOM 900 N N . LYS A 1 118 ? -2.397 0.771 -12.033 1.00 97.19 118 LYS A N 1
ATOM 901 C CA . LYS A 1 118 ? -2.668 1.891 -12.953 1.00 97.19 118 LYS A CA 1
ATOM 902 C C . LYS A 1 118 ? -3.944 2.667 -12.593 1.00 97.19 118 LYS A C 1
ATOM 904 O O . LYS A 1 118 ? -4.077 3.833 -12.955 1.00 97.19 118 LYS A O 1
ATOM 909 N N . ASN A 1 119 ? -4.882 2.028 -11.889 1.00 98.06 119 ASN A N 1
ATOM 910 C CA . ASN A 1 119 ? -6.151 2.629 -11.477 1.00 98.06 119 ASN A CA 1
ATOM 911 C C . ASN A 1 119 ? -6.005 3.529 -10.234 1.00 98.06 119 ASN A C 1
ATOM 913 O O . ASN A 1 119 ? -6.905 4.315 -9.933 1.00 98.06 119 ASN A O 1
ATOM 917 N N . CYS A 1 120 ? -4.871 3.470 -9.531 1.00 98.12 120 CYS A N 1
ATOM 918 C CA . CYS A 1 120 ? -4.557 4.344 -8.402 1.00 98.12 120 CYS A CA 1
ATOM 919 C C . CYS A 1 120 ? -4.091 5.724 -8.899 1.00 98.12 120 CYS A C 1
ATOM 921 O O . CYS A 1 120 ? -2.958 6.139 -8.677 1.00 98.12 120 CYS A O 1
ATOM 923 N N . THR A 1 121 ? -4.958 6.466 -9.590 1.00 97.06 121 THR A N 1
ATOM 924 C CA . THR A 1 121 ? -4.596 7.738 -10.251 1.00 97.06 121 THR A CA 1
ATOM 925 C C . THR A 1 121 ? -4.187 8.858 -9.283 1.00 97.06 121 THR A C 1
ATOM 927 O O . THR A 1 121 ? -3.517 9.813 -9.684 1.00 97.06 121 THR A O 1
ATOM 930 N N . SER A 1 122 ? -4.551 8.736 -8.002 1.00 98.44 122 SER A N 1
ATOM 931 C CA . SER A 1 122 ? -4.139 9.653 -6.928 1.00 98.44 122 SER A CA 1
ATOM 932 C C . SER A 1 122 ? -2.750 9.348 -6.352 1.00 98.44 122 SER A C 1
ATOM 934 O O . SER A 1 122 ? -2.301 10.084 -5.467 1.00 98.44 122 SER A O 1
ATOM 936 N N . LEU A 1 123 ? -2.086 8.277 -6.807 1.00 98.38 123 LEU A N 1
ATOM 937 C CA . LEU A 1 123 ? -0.840 7.789 -6.223 1.00 98.38 123 LEU A CA 1
ATOM 938 C C . LEU A 1 123 ? 0.291 8.790 -6.461 1.00 98.38 123 LEU A C 1
ATOM 940 O O . LEU A 1 123 ? 0.578 9.175 -7.591 1.00 98.38 123 LEU A O 1
ATOM 944 N N . GLN A 1 124 ? 0.922 9.211 -5.371 1.00 97.56 124 GLN A N 1
ATOM 945 C CA . GLN A 1 124 ? 2.013 10.183 -5.333 1.00 97.56 124 GLN A CA 1
ATOM 946 C C . GLN A 1 124 ? 3.351 9.521 -5.027 1.00 97.56 124 GLN A C 1
ATOM 948 O O . GLN A 1 124 ? 4.383 9.950 -5.548 1.00 97.56 124 GLN A O 1
ATOM 953 N N . GLY A 1 125 ? 3.337 8.468 -4.211 1.00 96.81 125 GLY A N 1
ATOM 954 C CA . GLY A 1 125 ? 4.521 7.692 -3.882 1.00 96.81 125 GLY A CA 1
ATOM 955 C C . GLY A 1 125 ? 4.243 6.199 -3.835 1.00 96.81 125 GLY A C 1
ATOM 956 O O . GLY A 1 125 ? 3.238 5.766 -3.270 1.00 96.81 125 GLY A O 1
ATOM 957 N N . ILE A 1 126 ? 5.162 5.427 -4.408 1.00 97.69 126 ILE A N 1
ATOM 958 C CA . ILE A 1 126 ? 5.190 3.972 -4.304 1.00 97.69 126 ILE A CA 1
ATOM 959 C C . ILE A 1 126 ? 6.582 3.503 -3.882 1.00 97.69 126 ILE A C 1
ATOM 961 O O . ILE A 1 126 ? 7.595 3.884 -4.475 1.00 97.69 126 ILE A O 1
ATOM 965 N N . SER A 1 127 ? 6.629 2.667 -2.852 1.00 98.06 127 SER A N 1
ATOM 966 C CA . SER A 1 127 ? 7.847 2.030 -2.369 1.00 98.06 127 SER A CA 1
ATOM 967 C C . SER A 1 127 ? 7.637 0.522 -2.313 1.00 98.06 127 SER A C 1
ATOM 969 O O . SER A 1 127 ? 6.837 0.020 -1.531 1.00 98.06 127 SER A O 1
ATOM 971 N N . LEU A 1 128 ? 8.352 -0.196 -3.177 1.00 98.19 128 LEU A N 1
ATOM 972 C CA . LEU A 1 128 ? 8.406 -1.661 -3.238 1.00 98.19 128 LEU A CA 1
ATOM 973 C C . LEU A 1 128 ? 9.835 -2.177 -3.008 1.00 98.19 128 LEU A C 1
ATOM 975 O O . LEU A 1 128 ? 10.144 -3.337 -3.274 1.00 98.19 128 LEU A O 1
ATOM 979 N N . LYS A 1 129 ? 10.731 -1.295 -2.558 1.00 96.94 129 LYS A N 1
ATOM 980 C CA . LYS A 1 129 ? 12.153 -1.561 -2.334 1.00 96.94 129 LYS A CA 1
ATOM 981 C C . LYS A 1 129 ? 12.366 -2.765 -1.407 1.00 96.94 129 LYS A C 1
ATOM 983 O O . LYS A 1 129 ? 11.617 -2.930 -0.452 1.00 96.94 129 LYS A O 1
ATOM 988 N N . SER A 1 130 ? 13.444 -3.523 -1.611 1.00 97.81 130 SER A N 1
ATOM 989 C CA . SER A 1 130 ? 13.826 -4.662 -0.757 1.00 97.81 130 SER A CA 1
ATOM 990 C C . SER A 1 130 ? 12.714 -5.717 -0.678 1.00 97.81 130 SER A C 1
ATOM 992 O O . SER A 1 130 ? 12.151 -5.952 0.389 1.00 97.81 130 SER A O 1
ATOM 994 N N . ASN A 1 131 ? 12.386 -6.310 -1.820 1.00 98.75 131 ASN A N 1
ATOM 995 C CA . ASN A 1 131 ? 11.477 -7.448 -1.961 1.00 98.75 131 ASN A CA 1
ATOM 996 C C . ASN A 1 131 ? 12.085 -8.433 -2.987 1.00 98.75 131 ASN A C 1
ATOM 998 O O . ASN A 1 131 ? 13.233 -8.278 -3.410 1.00 98.75 131 ASN A O 1
ATOM 1002 N N . TYR A 1 132 ? 11.324 -9.444 -3.400 1.00 98.50 132 TYR A N 1
ATOM 1003 C CA . TYR A 1 132 ? 11.691 -10.421 -4.429 1.00 98.50 132 TYR A CA 1
ATOM 1004 C C . TYR A 1 132 ? 10.864 -10.245 -5.714 1.00 98.50 132 TYR A C 1
ATOM 1006 O O . TYR A 1 132 ? 10.603 -11.217 -6.420 1.00 98.50 132 TYR A O 1
ATOM 1014 N N . LEU A 1 133 ? 10.422 -9.020 -6.020 1.00 98.50 133 LEU A N 1
ATOM 1015 C CA . LEU A 1 133 ? 9.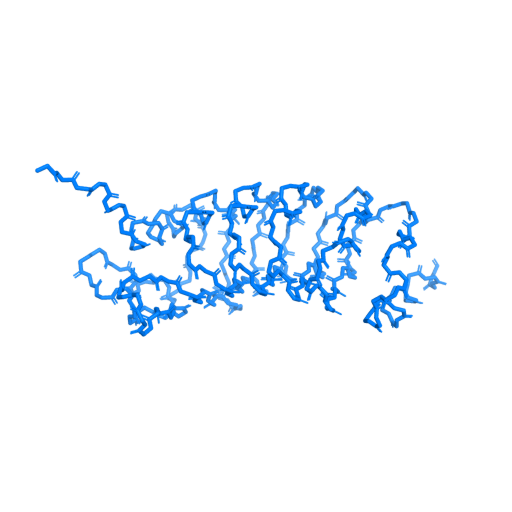592 -8.755 -7.198 1.00 98.50 133 LEU A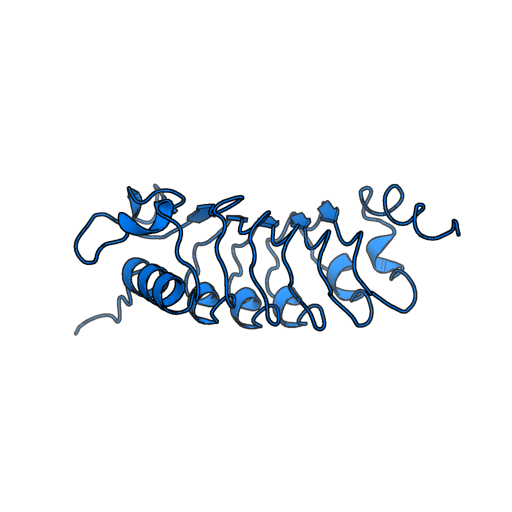 CA 1
ATOM 1016 C C . LEU A 1 133 ? 10.372 -9.001 -8.493 1.00 98.50 133 LEU A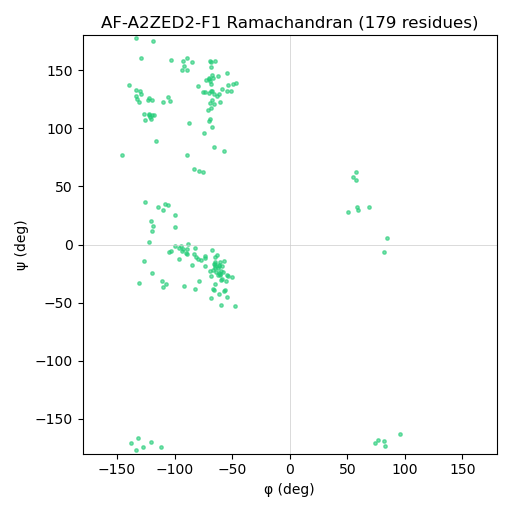 C 1
ATOM 1018 O O . LEU A 1 133 ? 11.568 -8.705 -8.575 1.00 98.50 133 LEU A O 1
ATOM 1022 N N . THR A 1 134 ? 9.674 -9.526 -9.493 1.00 97.62 134 THR A N 1
ATOM 1023 C CA . THR A 1 134 ? 10.205 -9.959 -10.791 1.00 97.62 134 THR A CA 1
ATOM 1024 C C . THR A 1 134 ? 9.553 -9.190 -11.943 1.00 97.62 134 THR A C 1
ATOM 1026 O O . THR A 1 134 ? 8.867 -8.187 -11.731 1.00 97.62 134 THR A O 1
ATOM 1029 N N . GLY A 1 135 ? 9.804 -9.640 -13.175 1.00 96.44 135 GLY A N 1
ATOM 1030 C CA . GLY A 1 135 ? 9.226 -9.052 -14.378 1.00 96.44 135 GLY A CA 1
ATOM 1031 C C . GLY A 1 135 ? 9.900 -7.743 -14.768 1.00 96.44 135 GLY A C 1
ATOM 1032 O O . GLY A 1 135 ? 10.973 -7.396 -14.267 1.00 96.44 135 GLY A O 1
ATOM 1033 N N . GLU A 1 136 ? 9.289 -7.027 -15.703 1.00 95.88 136 GLU A N 1
ATOM 1034 C CA . GLU A 1 136 ? 9.754 -5.706 -16.123 1.00 95.88 136 GLU A CA 1
ATOM 1035 C C . GLU A 1 136 ? 9.116 -4.607 -15.271 1.00 95.88 136 GLU A C 1
ATOM 1037 O O . GLU A 1 136 ? 7.969 -4.715 -14.830 1.00 95.88 136 GLU A O 1
ATOM 1042 N N . ILE A 1 137 ? 9.834 -3.497 -15.085 1.00 95.56 137 ILE A N 1
ATOM 1043 C CA . ILE A 1 137 ? 9.247 -2.297 -14.484 1.00 95.56 137 ILE A CA 1
ATOM 1044 C C . ILE A 1 137 ? 8.181 -1.757 -15.452 1.00 95.56 137 ILE A C 1
ATOM 1046 O O . ILE A 1 137 ? 8.520 -1.402 -16.582 1.00 95.56 137 ILE A O 1
ATOM 1050 N N . PRO A 1 138 ? 6.902 -1.627 -15.057 1.00 95.19 138 PRO A N 1
ATOM 1051 C CA . PRO A 1 138 ? 5.875 -1.258 -16.017 1.00 95.19 138 PRO A CA 1
ATOM 1052 C C . PRO A 1 138 ? 5.929 0.216 -16.431 1.00 95.19 138 PRO A C 1
ATOM 1054 O O . PRO A 1 138 ? 5.897 1.121 -15.595 1.00 95.19 138 PRO A O 1
ATOM 1057 N N . ALA A 1 139 ? 5.892 0.477 -17.740 1.00 93.94 139 ALA A N 1
ATOM 1058 C CA . ALA A 1 139 ? 5.922 1.836 -18.287 1.00 93.94 139 ALA A CA 1
ATOM 1059 C C . ALA A 1 139 ? 4.741 2.718 -17.835 1.00 93.94 139 ALA A C 1
ATOM 1061 O O . ALA A 1 139 ? 4.879 3.943 -17.776 1.00 93.94 139 ALA A O 1
ATOM 1062 N N . TRP A 1 140 ? 3.598 2.115 -17.480 1.00 95.00 140 TRP A N 1
ATOM 1063 C CA . TRP A 1 140 ? 2.420 2.841 -16.996 1.00 95.00 140 TRP A CA 1
ATOM 1064 C C . TRP A 1 140 ? 2.655 3.550 -15.657 1.00 95.00 140 TRP A C 1
ATOM 1066 O O . TRP A 1 140 ? 1.942 4.509 -15.369 1.00 95.00 140 TRP A O 1
ATOM 1076 N N . LEU A 1 141 ? 3.667 3.161 -14.868 1.00 94.56 141 LEU A N 1
ATOM 1077 C CA . LEU A 1 141 ? 4.047 3.897 -13.656 1.00 94.56 141 LEU A CA 1
ATOM 1078 C C . LEU A 1 141 ? 4.389 5.357 -13.991 1.00 94.56 141 LEU A C 1
ATOM 1080 O O . LEU A 1 141 ? 3.954 6.265 -13.292 1.00 94.56 141 LEU A O 1
ATOM 1084 N N . GLY A 1 142 ? 5.081 5.595 -15.109 1.00 91.56 142 GLY A N 1
ATOM 1085 C CA . GLY A 1 142 ? 5.423 6.944 -15.574 1.00 91.56 142 GLY A CA 1
ATOM 1086 C C . GLY A 1 142 ? 4.245 7.726 -16.157 1.00 91.56 142 GLY A C 1
ATOM 1087 O O . GLY A 1 142 ? 4.357 8.928 -16.369 1.00 91.56 142 GLY A O 1
ATOM 1088 N N . ALA A 1 143 ? 3.115 7.060 -16.408 1.00 92.19 143 ALA A N 1
ATOM 1089 C CA . ALA A 1 143 ? 1.886 7.685 -16.890 1.00 92.19 143 ALA A CA 1
ATOM 1090 C C . ALA A 1 143 ? 0.918 8.060 -15.752 1.00 92.19 143 ALA A C 1
ATOM 1092 O O . ALA A 1 143 ? -0.114 8.681 -16.012 1.00 92.19 143 ALA A O 1
ATOM 1093 N N . LEU A 1 144 ? 1.217 7.692 -14.499 1.00 94.50 144 LEU A N 1
ATOM 1094 C CA . LEU A 1 144 ? 0.384 8.064 -13.358 1.00 94.50 144 LEU A CA 1
ATOM 1095 C C . LEU A 1 144 ? 0.491 9.577 -13.099 1.00 94.50 144 LEU A C 1
ATOM 1097 O O . LEU A 1 144 ? 1.580 10.078 -12.816 1.00 94.50 144 LEU A O 1
ATOM 1101 N N . PRO A 1 145 ? -0.630 10.320 -13.137 1.00 93.88 145 PRO A N 1
ATOM 1102 C CA . PRO A 1 145 ? -0.603 11.781 -13.231 1.00 93.88 145 PRO A CA 1
ATOM 1103 C C . PRO A 1 145 ? -0.082 12.475 -11.967 1.00 93.88 145 PRO A C 1
ATOM 1105 O O . PRO A 1 145 ? 0.361 13.619 -12.031 1.00 93.88 145 PRO A O 1
ATOM 1108 N N . SER A 1 146 ? -0.154 11.802 -10.816 1.00 94.94 146 SER A N 1
ATOM 1109 C CA . SER A 1 146 ? 0.236 12.365 -9.519 1.00 94.94 146 SER A CA 1
ATOM 1110 C C . SER A 1 146 ? 1.573 11.833 -9.000 1.00 94.94 146 SER A C 1
ATOM 1112 O O . SER A 1 146 ? 2.038 12.316 -7.964 1.00 94.94 146 SER A O 1
ATOM 1114 N N . LEU A 1 147 ? 2.178 10.852 -9.681 1.00 94.38 147 LEU A N 1
ATOM 1115 C CA . LEU A 1 147 ? 3.301 10.083 -9.152 1.00 94.38 147 LEU A CA 1
ATOM 1116 C C . LEU A 1 147 ? 4.593 10.903 -9.179 1.00 94.38 147 LEU A C 1
ATOM 1118 O O . LEU A 1 147 ? 4.939 11.523 -10.180 1.00 94.38 147 LEU A O 1
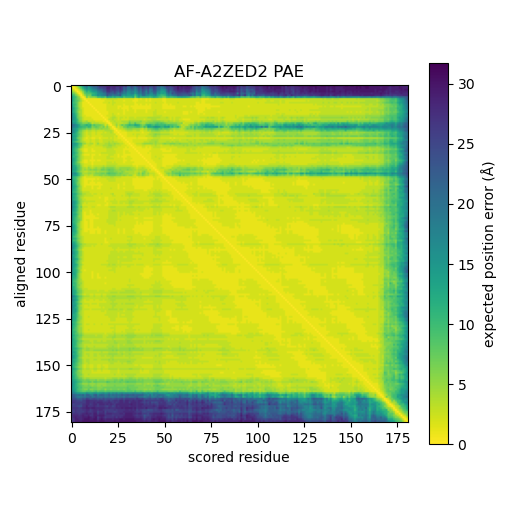ATOM 1122 N N . LYS A 1 148 ? 5.304 10.917 -8.051 1.00 91.25 148 LYS A N 1
ATOM 1123 C CA . LYS A 1 148 ? 6.521 11.720 -7.836 1.00 91.25 148 LYS A CA 1
ATOM 1124 C C . LYS A 1 148 ? 7.664 10.898 -7.251 1.00 91.25 148 LYS A C 1
ATOM 1126 O O . LYS A 1 148 ? 8.834 11.169 -7.526 1.00 91.25 148 LYS A O 1
ATOM 1131 N N . LEU A 1 149 ? 7.330 9.912 -6.420 1.00 91.75 149 LEU A N 1
ATOM 1132 C CA . LEU A 1 149 ? 8.291 9.112 -5.671 1.00 91.75 149 LEU A CA 1
ATOM 1133 C C . LEU A 1 149 ? 8.160 7.640 -6.055 1.00 91.75 149 LEU A C 1
ATOM 1135 O O . LEU A 1 149 ? 7.077 7.065 -5.944 1.00 91.75 149 LEU A O 1
ATOM 1139 N N . ILE A 1 150 ? 9.266 7.042 -6.492 1.00 92.56 150 ILE A N 1
ATOM 1140 C CA . ILE A 1 150 ? 9.339 5.620 -6.827 1.00 92.56 150 ILE A CA 1
ATOM 1141 C C . ILE A 1 150 ? 10.588 5.011 -6.188 1.00 92.56 150 ILE A C 1
ATOM 1143 O O . ILE A 1 150 ? 11.711 5.447 -6.451 1.00 92.56 150 ILE A O 1
ATOM 1147 N N . TYR A 1 151 ? 10.394 3.952 -5.403 1.00 94.00 151 TYR A N 1
ATOM 1148 C CA . TYR A 1 151 ? 11.477 3.159 -4.825 1.00 94.00 151 TYR A CA 1
ATOM 1149 C C . TYR A 1 151 ? 11.301 1.680 -5.178 1.00 94.00 151 TYR A C 1
ATOM 1151 O O . TYR A 1 151 ? 10.419 1.017 -4.646 1.00 94.00 151 TYR A O 1
ATOM 1159 N N . LEU A 1 152 ? 12.134 1.170 -6.090 1.00 94.75 152 LEU A N 1
ATOM 1160 C CA . LEU A 1 152 ? 12.060 -0.206 -6.619 1.00 94.75 152 LEU A CA 1
ATOM 1161 C C . LEU A 1 152 ? 13.353 -1.009 -6.401 1.00 94.75 152 LEU A C 1
ATOM 1163 O O . LEU A 1 152 ? 13.459 -2.152 -6.834 1.00 94.75 152 LEU A O 1
ATOM 1167 N N . GLN A 1 153 ? 14.348 -0.412 -5.747 1.00 91.25 153 GLN A N 1
ATOM 1168 C CA . GLN A 1 153 ? 15.696 -0.967 -5.610 1.00 91.25 153 GLN A CA 1
ATOM 1169 C C . GLN A 1 153 ? 15.676 -2.256 -4.784 1.00 91.25 153 GLN A C 1
ATOM 1171 O O . GLN A 1 153 ? 14.790 -2.428 -3.948 1.00 91.25 153 GLN A O 1
ATOM 1176 N N . LYS A 1 154 ? 16.692 -3.116 -4.936 1.00 94.56 154 LYS A N 1
ATOM 1177 C CA . LYS A 1 154 ? 16.780 -4.399 -4.213 1.00 94.56 154 LYS A CA 1
ATOM 1178 C C . LYS A 1 154 ? 15.552 -5.289 -4.474 1.00 94.56 154 LYS A C 1
ATOM 1180 O O . LYS A 1 154 ? 14.848 -5.669 -3.548 1.00 94.56 154 LYS A O 1
ATOM 1185 N N . ASN A 1 155 ? 15.297 -5.552 -5.750 1.00 96.69 155 ASN A N 1
ATOM 1186 C CA . ASN A 1 155 ? 14.336 -6.530 -6.262 1.00 96.69 155 ASN A CA 1
ATOM 1187 C C . ASN A 1 155 ? 15.027 -7.350 -7.363 1.00 96.69 155 ASN A C 1
ATOM 1189 O O . ASN A 1 155 ? 16.208 -7.140 -7.638 1.00 96.69 155 ASN A O 1
ATOM 1193 N N . SER A 1 156 ? 14.292 -8.251 -8.008 1.00 96.88 156 SER A N 1
ATOM 1194 C CA . SER A 1 156 ? 14.758 -9.078 -9.129 1.00 96.88 156 SER A CA 1
ATOM 1195 C C . SER A 1 156 ? 14.126 -8.648 -10.462 1.00 96.88 156 SER A C 1
ATOM 1197 O O . SER A 1 156 ? 13.830 -9.485 -11.314 1.00 96.88 156 SER A O 1
ATOM 1199 N N . PHE A 1 157 ? 13.887 -7.341 -10.640 1.00 95.31 157 PHE A N 1
ATOM 1200 C CA . PHE A 1 157 ? 13.371 -6.797 -11.897 1.00 95.31 157 PHE A CA 1
ATOM 1201 C C . PHE A 1 157 ? 14.346 -7.047 -13.051 1.00 95.31 157 PHE A C 1
ATOM 1203 O O . PHE A 1 157 ? 15.565 -6.985 -12.892 1.00 95.31 157 PHE A O 1
ATOM 1210 N N . THR A 1 158 ? 13.782 -7.288 -14.225 1.00 93.31 158 THR A N 1
ATOM 1211 C CA . THR A 1 158 ? 14.493 -7.525 -15.483 1.00 93.31 158 THR A CA 1
ATOM 1212 C C . THR A 1 158 ? 14.129 -6.448 -16.507 1.00 93.31 158 THR A C 1
ATOM 1214 O O . THR A 1 158 ? 13.288 -5.583 -16.252 1.00 93.31 158 THR A O 1
ATOM 1217 N N . GLY A 1 159 ? 14.780 -6.487 -17.671 1.00 91.19 159 GLY A N 1
ATOM 1218 C CA . GLY A 1 159 ? 14.551 -5.518 -18.738 1.00 91.19 159 GLY A CA 1
ATOM 1219 C C . GLY A 1 159 ? 15.156 -4.142 -18.451 1.00 91.19 159 GLY A C 1
ATOM 1220 O O . GLY A 1 159 ? 15.944 -3.948 -17.525 1.00 91.19 159 GLY A O 1
ATOM 1221 N N . SER A 1 160 ? 14.817 -3.177 -19.302 1.00 88.12 160 SER A N 1
ATOM 1222 C CA . SER A 1 160 ? 15.296 -1.798 -19.188 1.00 88.12 160 SER A CA 1
ATOM 1223 C C . SER A 1 160 ? 14.346 -0.934 -18.368 1.00 88.12 160 SER A C 1
ATOM 1225 O O . SER A 1 160 ? 13.134 -1.131 -18.388 1.00 88.12 160 SER A O 1
ATOM 1227 N N . ILE A 1 161 ? 14.884 0.110 -17.744 1.00 87.56 161 ILE A N 1
ATOM 1228 C CA . ILE A 1 161 ? 14.082 1.162 -17.119 1.00 87.56 161 ILE A CA 1
ATOM 1229 C C . ILE A 1 161 ? 13.216 1.849 -18.193 1.00 87.56 16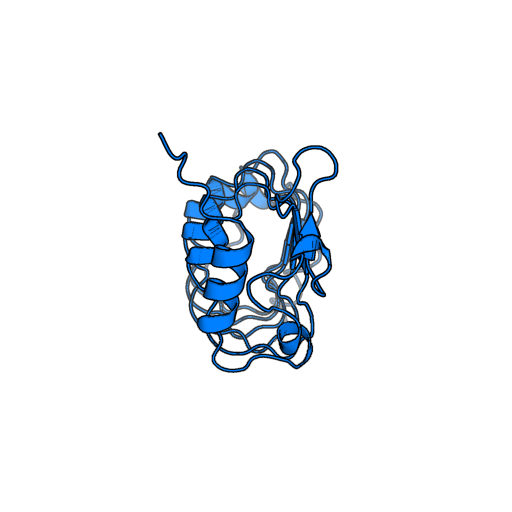1 ILE A C 1
ATOM 1231 O O . ILE A 1 161 ? 13.777 2.406 -19.141 1.00 87.56 161 ILE A O 1
ATOM 1235 N N . PRO A 1 162 ? 11.875 1.877 -18.057 1.00 90.19 162 PRO A N 1
ATOM 1236 C CA . PRO A 1 162 ? 11.019 2.578 -19.005 1.00 90.19 162 PRO A CA 1
ATOM 1237 C C . PRO A 1 162 ? 11.360 4.065 -19.098 1.00 90.19 162 PRO A C 1
ATOM 1239 O O . PRO A 1 162 ? 11.453 4.763 -18.087 1.00 90.19 162 PRO A O 1
ATOM 1242 N N . THR A 1 163 ? 11.454 4.585 -20.320 1.00 87.62 163 THR A N 1
ATOM 1243 C CA . THR A 1 163 ? 11.724 6.011 -20.577 1.00 87.62 163 THR A CA 1
ATOM 1244 C C . THR A 1 163 ? 10.642 6.931 -20.014 1.00 87.62 163 THR A C 1
ATOM 1246 O O . THR A 1 163 ? 10.932 8.074 -19.670 1.00 87.62 163 THR A O 1
ATOM 1249 N N . SER A 1 164 ? 9.416 6.431 -19.828 1.00 87.88 164 SER A N 1
ATOM 1250 C CA . SER A 1 164 ? 8.340 7.152 -19.136 1.00 87.88 164 SER A CA 1
ATOM 1251 C C . SER A 1 164 ? 8.698 7.523 -17.691 1.00 87.88 164 SER A C 1
ATOM 1253 O O . SER A 1 164 ? 8.152 8.484 -17.156 1.00 87.88 164 SER A O 1
ATOM 1255 N N . LEU A 1 165 ? 9.643 6.812 -17.066 1.00 83.62 165 LEU A N 1
ATOM 1256 C CA . LEU A 1 165 ? 10.131 7.099 -15.718 1.00 83.62 165 LEU A CA 1
ATOM 1257 C C . LEU A 1 165 ? 11.318 8.069 -15.695 1.00 83.62 165 LEU A C 1
ATOM 1259 O O . LEU A 1 165 ? 11.687 8.532 -14.617 1.00 83.62 165 LEU A O 1
ATOM 1263 N N . ALA A 1 166 ? 11.898 8.422 -16.848 1.00 71.31 166 ALA A N 1
ATOM 1264 C CA . ALA A 1 166 ? 13.063 9.309 -16.926 1.00 71.31 166 ALA A CA 1
ATOM 1265 C C . ALA A 1 166 ? 12.783 10.720 -16.374 1.00 71.31 166 ALA A C 1
ATOM 1267 O O . ALA A 1 166 ? 13.690 11.387 -15.881 1.00 71.31 166 ALA A O 1
ATOM 1268 N N . ASN A 1 167 ? 11.517 11.152 -16.404 1.00 65.31 167 ASN A N 1
ATOM 1269 C CA . ASN A 1 167 ? 11.079 12.447 -15.877 1.00 65.31 167 ASN A CA 1
ATOM 1270 C C . ASN A 1 167 ? 10.828 12.441 -14.359 1.00 65.31 167 ASN A C 1
ATOM 1272 O O . ASN A 1 167 ? 10.606 13.500 -13.768 1.00 65.31 167 ASN A O 1
ATOM 1276 N N . LEU A 1 168 ? 10.857 11.274 -13.708 1.00 68.12 168 LEU A N 1
ATOM 1277 C CA . LEU A 1 168 ? 10.681 11.167 -12.264 1.00 68.12 168 LEU A CA 1
ATOM 1278 C C . LEU A 1 168 ? 12.043 11.334 -11.584 1.00 68.12 168 LEU A C 1
ATOM 1280 O O . LEU A 1 168 ? 12.887 10.439 -11.579 1.00 68.12 168 LEU A O 1
ATOM 1284 N N . SER A 1 169 ? 12.254 12.507 -10.986 1.00 53.66 169 SER A N 1
ATOM 1285 C CA . SER A 1 169 ? 13.521 12.953 -10.383 1.00 53.66 169 SER A CA 1
ATOM 1286 C C . SER A 1 169 ? 14.087 12.042 -9.279 1.00 53.66 169 SER A C 1
ATOM 1288 O O . SER A 1 169 ? 15.256 12.174 -8.920 1.00 53.66 169 SER A O 1
ATOM 1290 N N . SER A 1 170 ? 13.289 11.110 -8.750 1.00 54.38 170 SER A N 1
ATOM 1291 C CA . SER A 1 170 ? 13.690 10.129 -7.733 1.00 54.38 170 SER A CA 1
ATOM 1292 C C . SER A 1 170 ? 14.355 8.865 -8.303 1.00 54.38 170 SER A C 1
ATOM 1294 O O . SER A 1 170 ? 15.044 8.157 -7.564 1.00 54.38 170 SER A O 1
ATOM 1296 N N . LEU A 1 171 ? 14.201 8.589 -9.604 1.00 52.16 171 LEU A N 1
ATOM 1297 C CA . LEU A 1 171 ? 14.663 7.349 -10.235 1.00 52.16 171 LEU A CA 1
ATOM 1298 C C . LEU A 1 171 ? 16.162 7.377 -10.593 1.00 52.16 171 LEU A C 1
ATOM 1300 O O . LEU A 1 171 ? 16.870 6.386 -10.406 1.00 52.16 171 LEU A O 1
ATOM 1304 N N . SER A 1 172 ? 16.658 8.533 -11.054 1.00 47.28 172 SER A N 1
ATOM 1305 C CA . SER A 1 172 ? 18.006 8.701 -11.628 1.00 47.28 172 SER A CA 1
ATOM 1306 C C . SER A 1 172 ? 19.159 8.488 -10.644 1.00 47.28 172 SER A C 1
ATOM 1308 O O . SER A 1 172 ? 20.291 8.284 -11.068 1.00 47.28 172 SER A O 1
ATOM 1310 N N . ARG A 1 173 ? 18.897 8.507 -9.333 1.00 50.19 173 ARG A N 1
ATOM 1311 C CA . ARG A 1 173 ? 19.939 8.408 -8.297 1.00 50.19 173 ARG A CA 1
ATOM 1312 C C . ARG A 1 173 ? 20.033 7.031 -7.626 1.00 50.19 173 ARG A C 1
ATOM 1314 O O . ARG A 1 173 ? 20.894 6.839 -6.780 1.00 50.19 173 ARG A O 1
ATOM 1321 N N . ASN A 1 174 ? 19.128 6.100 -7.942 1.00 46.91 174 ASN A N 1
ATOM 1322 C CA . ASN A 1 174 ? 18.856 4.945 -7.073 1.00 46.91 174 ASN A CA 1
ATOM 1323 C C . ASN A 1 174 ? 18.962 3.578 -7.784 1.00 46.91 174 ASN A C 1
ATOM 1325 O O . ASN A 1 174 ? 19.037 2.549 -7.121 1.00 46.91 174 ASN A O 1
ATOM 1329 N N . LEU A 1 175 ? 18.999 3.556 -9.121 1.00 51.62 175 LEU A N 1
ATOM 1330 C CA . LEU A 1 175 ? 19.257 2.344 -9.919 1.00 51.62 175 LEU A CA 1
ATOM 1331 C C . LEU A 1 175 ? 20.734 2.212 -10.337 1.00 51.62 175 LEU A C 1
ATOM 1333 O O . LEU A 1 175 ? 21.172 1.129 -10.703 1.00 51.62 175 LEU A O 1
ATOM 1337 N N . SER A 1 176 ? 21.533 3.274 -10.183 1.00 44.72 176 SER A N 1
ATOM 1338 C CA . SER A 1 176 ? 22.970 3.313 -10.504 1.00 44.72 176 SER A CA 1
ATOM 1339 C C . SER A 1 176 ? 23.860 2.442 -9.603 1.00 44.72 176 SER A C 1
ATOM 1341 O O . SER A 1 176 ? 25.052 2.333 -9.855 1.00 44.72 176 SER A O 1
ATOM 1343 N N . HIS A 1 177 ? 23.314 1.811 -8.558 1.00 45.59 177 HIS A N 1
ATOM 1344 C CA . HIS A 1 177 ? 24.039 0.823 -7.746 1.00 45.59 177 HIS A CA 1
ATOM 1345 C C . HIS A 1 177 ? 23.924 -0.618 -8.273 1.00 45.59 177 HIS A C 1
ATOM 1347 O O . HIS A 1 177 ? 24.497 -1.517 -7.667 1.00 45.59 177 HIS A O 1
ATOM 1353 N N . HIS A 1 178 ? 23.213 -0.849 -9.384 1.00 44.59 178 HIS A N 1
ATOM 1354 C CA . HIS A 1 178 ? 23.128 -2.163 -10.037 1.00 44.59 178 HIS A CA 1
ATOM 1355 C C . HIS A 1 178 ? 24.139 -2.371 -11.182 1.00 44.59 178 HIS A C 1
ATOM 1357 O O . HIS A 1 178 ? 24.182 -3.463 -11.735 1.00 44.59 178 HIS A O 1
ATOM 1363 N N . GLU A 1 179 ? 24.981 -1.383 -11.512 1.00 39.28 179 GLU A N 1
ATOM 1364 C CA . GLU A 1 179 ? 26.042 -1.520 -12.533 1.00 39.28 179 GLU A CA 1
ATOM 1365 C C . GLU A 1 179 ? 27.438 -1.790 -11.937 1.00 39.28 179 GLU A C 1
ATOM 1367 O O . GLU A 1 179 ? 28.460 -1.441 -12.524 1.00 39.28 179 GLU A O 1
ATOM 1372 N N . SER A 1 180 ? 27.544 -2.369 -10.739 1.00 37.81 180 SER A N 1
ATOM 1373 C CA . SER A 1 180 ? 28.858 -2.631 -10.129 1.00 37.81 180 SER A CA 1
ATOM 1374 C C . SER A 1 180 ? 28.879 -3.912 -9.305 1.00 37.81 180 SER A C 1
ATOM 1376 O O . SER A 1 180 ? 28.839 -3.845 -8.081 1.00 37.81 180 SER A O 1
ATOM 1378 N 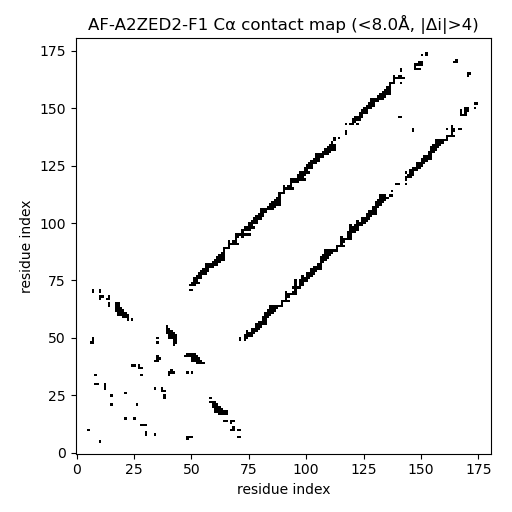N . THR A 1 181 ? 28.950 -5.049 -9.999 1.00 34.84 181 THR A N 1
ATOM 1379 C CA . THR A 1 181 ? 29.819 -6.216 -9.719 1.00 34.84 181 THR A CA 1
ATOM 1380 C C . THR A 1 181 ? 29.729 -7.174 -10.892 1.00 34.84 181 THR A C 1
ATOM 1382 O O . THR A 1 181 ? 28.580 -7.501 -11.260 1.00 34.84 181 THR A O 1
#

Mean predicted aligned error: 5.79 Å

Organism: Oryza sativa subsp. indica (NCBI:txid39946)

InterPro domains:
  IPR001611 Leucine-rich repeat [PF00560] (122-144)
  IPR001611 Leucine-rich repeat [PF00560] (146-168)
  IPR001611 Leucine-rich repeat [PF13855] (50-109)
  IPR013210 Leucine-rich repeat-containing N-terminal, plant-type [PF08263] (7-44)
  IPR032675 Leucine-rich repeat domain superfamily [G3DSA:3.80.10.10] (7-117)
  IPR032675 Leucine-rich repeat domain superfamily [G3DSA:3.80.10.10] (118-177)
  IPR051848 Polygalacturonase-Inhibiting Protein [PTHR48059] (5-175)

pLDDT: mean 89.54, std 16.18, range [33.69, 98.88]

Solvent-accessible surface area (backbone atoms only — not comparable to full-atom values): 9541 Å² total; per-residue (Å²): 135,83,75,89,72,80,45,51,58,60,39,54,51,52,37,56,69,49,33,77,36,76,34,77,67,56,69,72,68,48,92,96,55,70,56,62,73,30,78,42,36,38,49,36,91,87,47,77,81,32,47,27,33,41,45,54,53,62,43,64,31,22,37,41,64,47,57,51,61,24,68,44,52,57,23,27,34,42,31,49,22,47,22,52,29,29,52,52,67,44,56,37,52,20,56,18,45,48,22,28,35,42,31,52,21,42,29,52,31,30,51,50,81,48,75,41,51,70,50,24,48,45,26,29,34,43,30,51,22,39,28,52,29,29,51,58,62,63,51,63,63,44,66,38,84,46,51,56,42,58,37,64,46,63,46,55,61,41,84,69,85,39,73,52,42,71,79,33,83,50,48,82,79,57,62,72,76,75,82,74,131

Sequence (181 aa):
MEYHNTTDENILLAFKAGLSNQSDVLSSWKKGTDFCQWPGVLCSLKHKHRVTVLNLSSESLAGTITPSIGNLTFLKILDLSGNNLDGEIPSSIGRLARLQFLDLSNNSLYGDITSDLKNCTSLQGISLKSNYLTGEIPAWLGALPSLKLIYLQKNSFTGSIPTSLANLSSLSRNLSHHEST

Radius of gyration: 16.85 Å; Cα contacts (8 Å, |Δi|>4): 410; chains: 1; bounding box: 64×30×41 Å

Foldseek 3Di:
DDDPCPQVLVLLVVQQVQWPDDAPLCVPSDPPDDCCPRPQFHADPVDPRQTATGACALRQIEEERDLSVLVSQNYQYYHHHNYAYEEEDDLSVLSNLNHAEAAHYNYAYEEEDDPSVLSVLNHAEYAHHQYAYEEADDLSLLVRPRYQYYHHYNYHYDDDDHPSCVPRPNPPPGCVVVPDD

Secondary structure (DSSP, 8-state):
-------HHHHHHHHHHTEEE--GGGGG--TTS-GGGSTTEEE-SSSTT-EEEEE-TTS--EEE--GGGGG-TT--EEE--SSEEESBPPGGGGG-TT--EEE--SS--EE---GGGGG-TT--EEE--SSEE-SBPPGGGGG-TT--EEE--SS--BSPPPGGGTT-TTTTTTSTTSS--

=== Feature glossary ===
Legend for the data blocks above and below:

— What the protein is —

The amino-acid sequence is the protein's primary structure: the linear order of residues from the N-terminus to the C-terminus, written in one-letter code. Everything else here — the 3D coordinates, the secondary structure, the domain annotations — is ultimately a consequence of this string.

Functional annotations link the protein to curated databases. InterPro entries identify conserved domains and families by matching the sequence against member-database signatures (Pfam, PROSITE, CDD, …). Gene Ontology (GO) terms describe molecular function, biological process, and cellular component in a controlled vocabulary. CATH places the structure in a hierarchical fold classification (Class/Architecture/Topology/Homologous-superfamily). The organism is the source species.

— Where its atoms are —

Atomic coordinates in PDBx/mmCIF format — the same representation the Protein Data Bank distributes. Each line of the _atom_site loop places one backbone atom in Cartesian space (units: ångströms, origin: arbitrary).

The six renders are orthographic views along the three Cartesian axes in both directions. Representation (cartoon, sticks, or surface) and color scheme (sequence-rainbow or by-chain) vary across proteins so the training set covers all the common visualization conventions.

— Local backbone conformation —

Eight-state secondary structure (DSSP): H is the canonical α-helix, G the tighter 3₁₀-helix, I the wider π-helix; E/B are β-structure, T and S are turns and bends, and '-' is everything else. DSSP derives these from the pattern of main-chain N–H···O=C hydrogen bonds, not from the sequence.

Three-state secondary structure (P-SEA) collapses the eight DSSP classes into helix (a), strand (b), and coil (c). P-SEA assigns these from Cα geometry alone — distances and angles — without requiring backbone oxygens, so it works on any Cα trace.

φ (phi) and ψ (psi) are the two rotatable backbone dihedrals per residue: φ is the C(i-1)–N–Cα–C torsion, ψ is the N–Cα–C–N(i+1) torsion, both in degrees on (−180°, 180°]. α-helical residues cluster near (−60°, −45°); β-strand residues near (−120°, +130°). A Ramachandran plot is simply a scatter of (φ, ψ) for every residue.

— Global shape and packing —

The geometric summary reports three shape descriptors. Rg (radius of gyration) measures how spread out the Cα atoms are about their centre of mass; compact globular proteins have small Rg, elongated or unfolded ones large. Cα contacts (<8 Å, |i−j|>4) count long-range residue pairs in spatial proximity — high for tightly packed folds, near zero for rods or random coil. The bo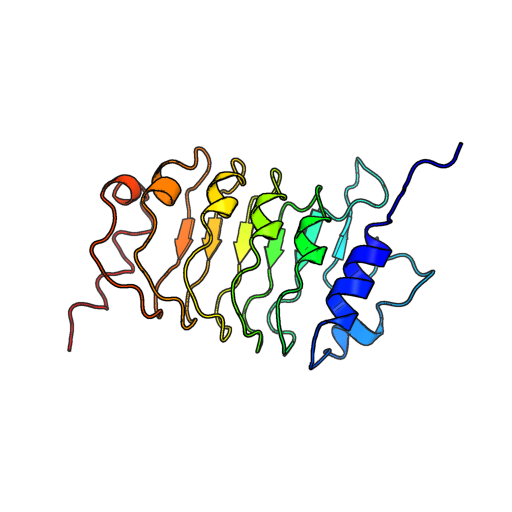unding-box extents give the protein's footprint along x, y, z in Å.

SASA measures how much of the protein is reachable by solvent. It is computed by rolling a water-sized probe over the atomic surface and summing the exposed area (Å²). Per-residue SASA distinguishes core (buried, low SASA) from surface (exposed, high SASA) residues; total SASA is a whole-molecule size measure.

Plot images: a contact map (which residues are close in 3D, as an N×N binary image), a Ramachandran scatter (backbone torsion angles, revealing secondary-structure composition at a glance), and — for AlphaFold structures — a PAE heatmap (pairwise prediction confidence).

— Structural neighborhood —

A 3Di character summarizes, for each residue, the relative orientation of the Cα frame of its nearest spatial neighbor. Because it encodes fold topology rather than chemistry, 3Di alignments detect remote structural similarity that sequence alignment misses.

The Foldseek neighbor list gives the closest experimentally determined structures in the PDB, ranked by structural alignment. TM-score near 1 means near-identical fold; n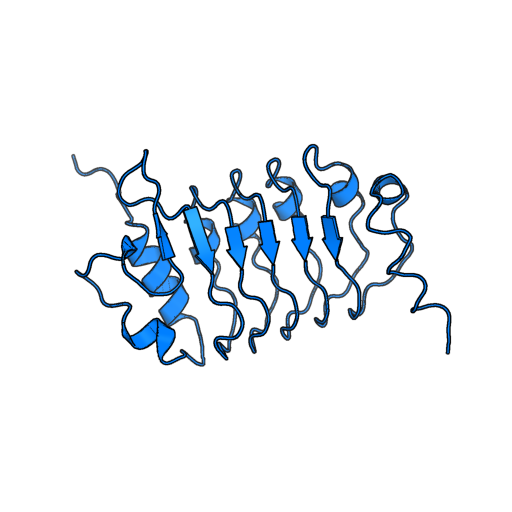ear 0.3 means only rough topology match. This is how one finds what a novel AlphaFold prediction most resembles in the solved-structure universe.

— Confidence and disorder —

For AlphaFold models, the B-factor field carries pLDDT — the model's own estimate of local accuracy on a 0–100 scale. Regions with pLDDT<50 should be treated as essentially unmodeled; they often correspond to intrinsically disordered segments.

Crystallographic B-factors measure how much each atom's electron density is smeared out, in Å². They rise in mobile loops and surface residues and fall in the buried interior. In AlphaFold models this column is repurposed to hold pLDDT instead.

Predicted Aligned Error (PAE) is an AlphaFold confidence matrix: entry (i, j) is the expected error in the position of residue j, in ångströms, when the prediction is superimposed on the true structure at residue i. Low PAE within a block of residues means that block is internally rigid and well-predicted; high PAE between two blocks means their relative placement is uncertain even if each block individually is confident.